Protein AF-A0A926BRF1-F1 (afdb_monomer_lite)

Secondary structure (DSSP, 8-state):
--------------PPPPPPPPPPPS-----TTGGGGGGGT-EEEE-SSSB---SEE--TTT---SSSSTT-SEE--GGGB-S-SSEEEEEEEEEPPPEEE-S-----------SS-SS--EEEEEEE-STT-----SSTT--TT--EEEEEES--------TTGGGS-------------------EEEEEEEEEEEEEE--------PPP--------

pLDDT: mean 73.54, std 24.94, range [27.59, 98.38]

Radius of gyration: 29.25 Å; chains: 1; bounding box: 106×60×106 Å

Foldseek 3Di:
DDDDDDDDDPDDPDDPPDDDDDDDDQDDAQQPDVVCVVVVAKDKDWLKAQAFDAWDWADLVQPAGPDDGRRRDTDDDPRRHVPPDQKMKTWIKIKHHWTKDFFDDDDDDDDDDGPPDPDQKKKWKFKALPASDPPCDNHSPGGGRRPGTDDIDRPDPPPPPPPPPPPDDPDDDDDDDDDDDGDGDGITGMMIMMIIIDIGGHPDPPPPPDDDDDDDDDDD

Sequence (220 aa):
MIRFLIPLLCAALLAPPSPVAAQTVLLSEDFDAVNTLTGQGWAFRNTSTEPGEFWGGGDEFIFPAQSGLPDSYAASGFDATAGNVPDEIISNWLLTPVLSFTNNVSVSFWTRTISPVFAPDRFELRLSTSGESTNVGDSPASTGDFGTLLLEVNAVRCRLPRRSDALRDSAGGGARDSDRAHWASPLRRERRVFRRERRFYRRGHSARTDPAPGHGPRSG

Structure (mmCIF, N/CA/C/O backbone):
data_AF-A0A926BRF1-F1
#
_entry.id   AF-A0A926BRF1-F1
#
loop_
_atom_site.group_PDB
_atom_site.id
_atom_site.type_symbol
_atom_site.label_atom_id
_atom_site.label_alt_id
_atom_site.label_comp_id
_atom_site.label_asym_id
_atom_site.label_entity_id
_atom_site.label_seq_id
_atom_site.pdbx_PDB_ins_code
_atom_site.Cartn_x
_atom_site.Cartn_y
_atom_site.Cartn_z
_atom_site.occupancy
_atom_site.B_iso_or_equiv
_atom_site.auth_seq_id
_atom_site.auth_comp_id
_atom_site.auth_asym_id
_atom_site.auth_atom_id
_atom_site.pdbx_PDB_model_num
ATOM 1 N N . MET A 1 1 ? -58.433 45.693 49.545 1.00 43.16 1 MET A N 1
ATOM 2 C CA . MET A 1 1 ? -58.349 44.471 48.714 1.00 43.16 1 MET A CA 1
ATOM 3 C C . MET A 1 1 ? -57.232 44.663 47.696 1.00 43.16 1 MET A C 1
ATOM 5 O O . MET A 1 1 ? -57.436 45.375 46.725 1.00 43.16 1 MET A O 1
ATOM 9 N N . ILE A 1 2 ? -56.038 44.123 47.953 1.00 39.34 2 ILE A N 1
ATOM 10 C CA . ILE A 1 2 ? -54.878 44.225 47.049 1.00 39.34 2 ILE A CA 1
ATOM 11 C C . ILE A 1 2 ? -54.789 42.905 46.276 1.00 39.34 2 ILE A C 1
ATOM 13 O O . ILE A 1 2 ? -54.631 41.847 46.880 1.00 39.34 2 ILE A O 1
ATOM 17 N N . ARG A 1 3 ? -54.969 42.964 44.952 1.00 47.31 3 ARG A N 1
ATOM 18 C CA . ARG A 1 3 ? -54.824 41.827 44.032 1.00 47.31 3 ARG A CA 1
ATOM 19 C C . ARG A 1 3 ? -53.367 41.753 43.571 1.00 47.31 3 ARG A C 1
ATOM 21 O O . ARG A 1 3 ? -52.906 42.663 42.891 1.00 47.31 3 ARG A O 1
ATOM 28 N N . PHE A 1 4 ? -52.668 40.675 43.918 1.00 44.59 4 PHE A N 1
ATOM 29 C CA . PHE A 1 4 ? -51.356 40.348 43.360 1.00 44.59 4 PHE A CA 1
ATOM 30 C C . PHE A 1 4 ? -51.536 39.555 42.057 1.00 44.59 4 PHE A C 1
ATOM 32 O O . PHE A 1 4 ? -52.136 38.482 42.056 1.00 44.59 4 PHE A O 1
ATOM 39 N N . LEU A 1 5 ? -51.033 40.102 40.950 1.00 49.41 5 LEU A N 1
ATOM 40 C CA . LEU A 1 5 ? -50.872 39.409 39.671 1.00 49.41 5 LEU A CA 1
ATOM 41 C C . LEU A 1 5 ? -49.528 38.669 39.696 1.00 49.41 5 LEU A C 1
ATOM 43 O O . LEU A 1 5 ? -48.478 39.303 39.765 1.00 49.41 5 LEU A O 1
ATOM 47 N N . ILE A 1 6 ? -49.567 37.337 39.656 1.00 52.38 6 ILE A N 1
ATOM 48 C CA . ILE A 1 6 ? -48.384 36.483 39.491 1.00 52.38 6 ILE A CA 1
ATOM 49 C C . ILE A 1 6 ? -48.096 36.399 37.984 1.00 52.38 6 ILE A C 1
ATOM 51 O O . ILE A 1 6 ? -48.964 35.926 37.247 1.00 52.38 6 ILE A O 1
ATOM 55 N N . PRO A 1 7 ? -46.927 36.844 37.489 1.00 53.59 7 PRO A N 1
ATOM 56 C CA . PRO A 1 7 ? -46.573 36.638 36.096 1.00 53.59 7 PRO A CA 1
ATOM 57 C C . PRO A 1 7 ? -46.218 35.162 35.894 1.00 53.59 7 PRO A C 1
ATOM 59 O O . PRO A 1 7 ? -45.376 34.599 36.595 1.00 53.59 7 PRO A O 1
ATOM 62 N N . LEU A 1 8 ? -46.896 34.529 34.939 1.00 58.69 8 LEU A N 1
ATOM 63 C CA . LEU A 1 8 ? -46.612 33.173 34.495 1.00 58.69 8 LEU A CA 1
ATOM 64 C C . LEU A 1 8 ? -45.226 33.169 33.828 1.00 58.69 8 LEU A C 1
ATOM 66 O O . LEU A 1 8 ? -45.053 33.685 32.725 1.00 58.69 8 LEU A O 1
ATOM 70 N N . LEU A 1 9 ? -44.228 32.627 34.521 1.00 55.47 9 LEU A N 1
ATOM 71 C CA . LEU A 1 9 ? -42.891 32.419 33.979 1.00 55.47 9 LEU A CA 1
ATOM 72 C C . LEU A 1 9 ? -42.952 31.226 33.012 1.00 55.47 9 LEU A C 1
ATOM 74 O O . LEU A 1 9 ? -43.067 30.079 33.439 1.00 55.47 9 LEU A O 1
ATOM 78 N N . CYS A 1 10 ? -42.902 31.490 31.705 1.00 49.47 10 CYS A N 1
ATOM 79 C CA . CYS A 1 10 ? -42.703 30.450 30.697 1.00 49.47 10 CYS A CA 1
ATOM 80 C C . CYS A 1 10 ? -41.318 29.818 30.892 1.00 49.47 10 CYS A C 1
ATOM 82 O O . CYS A 1 10 ? -40.304 30.392 30.498 1.00 49.47 10 CYS A O 1
ATOM 84 N N . ALA A 1 11 ? -41.270 28.633 31.497 1.00 59.59 11 ALA A N 1
ATOM 85 C CA . ALA A 1 11 ? -40.075 27.804 31.506 1.00 59.59 11 ALA A CA 1
ATOM 86 C C . ALA A 1 11 ? -39.840 27.268 30.084 1.00 59.59 11 ALA A C 1
ATOM 88 O O . ALA A 1 11 ? -40.521 26.346 29.635 1.00 59.59 11 ALA A O 1
ATOM 89 N N . ALA A 1 12 ? -38.900 27.870 29.354 1.00 62.31 12 ALA A N 1
ATOM 90 C CA . ALA A 1 12 ? -38.406 27.306 28.105 1.00 62.31 12 ALA A CA 1
ATOM 91 C C . ALA A 1 12 ? -37.691 25.984 28.423 1.00 62.31 12 ALA A C 1
ATOM 93 O O . ALA A 1 12 ? -36.686 25.967 29.136 1.00 62.31 12 ALA A O 1
ATOM 94 N N . LEU A 1 13 ? -38.239 24.872 27.932 1.00 61.00 13 LEU A N 1
ATOM 95 C CA . LEU A 1 13 ? -37.655 23.543 28.079 1.00 61.00 13 LEU A CA 1
ATOM 96 C C . LEU A 1 13 ? -36.345 23.501 27.269 1.00 61.00 13 LEU A C 1
ATOM 98 O O . LEU A 1 13 ? -36.370 23.378 26.045 1.00 61.00 13 LEU A O 1
ATOM 102 N N . LEU A 1 14 ? -35.196 23.660 27.932 1.00 69.62 14 LEU A N 1
ATOM 103 C CA . LEU A 1 14 ? -33.890 23.490 27.299 1.00 69.62 14 LEU A CA 1
ATOM 104 C C . LEU A 1 14 ? -33.708 21.996 26.999 1.00 69.62 14 LEU A C 1
ATOM 106 O O . LEU A 1 14 ? -33.489 21.200 27.912 1.00 69.62 14 LEU A O 1
ATOM 110 N N . ALA A 1 15 ? -33.846 21.599 25.732 1.00 72.25 15 ALA A N 1
ATOM 111 C CA . ALA A 1 15 ? -33.514 20.242 25.319 1.00 72.25 15 ALA A CA 1
ATOM 112 C C . ALA A 1 15 ? -32.020 19.994 25.610 1.00 72.25 15 ALA A C 1
ATOM 114 O O . ALA A 1 15 ? -31.193 20.829 25.227 1.00 72.25 15 ALA A O 1
ATOM 115 N N . PRO A 1 16 ? -31.649 18.896 26.295 1.00 73.50 16 PRO A N 1
ATOM 116 C CA . PRO A 1 16 ? -30.245 18.597 26.534 1.00 73.50 16 PRO A CA 1
ATOM 117 C C . PRO A 1 16 ? -29.529 18.436 25.184 1.00 73.50 16 PRO A C 1
ATOM 119 O O . PRO A 1 16 ? -30.112 17.859 24.257 1.00 73.50 16 PRO A O 1
ATOM 122 N N . PRO A 1 17 ? -28.285 18.933 25.039 1.00 72.62 17 PRO A N 1
ATOM 123 C CA . PRO A 1 17 ? -27.510 18.687 23.833 1.00 72.62 17 PRO A CA 1
ATOM 124 C C . PRO A 1 17 ? -27.434 17.175 23.613 1.00 72.62 17 PRO A C 1
ATOM 126 O O . PRO A 1 17 ? -27.097 16.418 24.525 1.00 72.62 17 PRO A O 1
ATOM 129 N N . SER A 1 18 ? -27.802 16.727 22.413 1.00 74.81 18 SER A N 1
ATOM 130 C CA . SER A 1 18 ? -27.674 15.315 22.059 1.00 74.81 18 SER A CA 1
ATOM 131 C C . SER A 1 18 ? -26.197 14.921 22.159 1.00 74.81 18 SER A C 1
ATOM 133 O O . SER A 1 18 ? -25.350 15.681 21.680 1.00 74.81 18 SER A O 1
ATOM 135 N N . PRO A 1 19 ? -25.856 13.777 22.778 1.00 68.69 19 PRO A N 1
ATOM 136 C CA . PRO A 1 19 ? -24.470 13.346 22.860 1.00 68.69 19 PRO A CA 1
ATOM 137 C C . PRO A 1 19 ? -23.925 13.156 21.442 1.00 68.69 19 PRO A C 1
ATOM 139 O O . PRO A 1 19 ? -24.436 12.348 20.666 1.00 68.69 19 PRO A O 1
ATOM 142 N N . VAL A 1 20 ? -22.894 13.924 21.095 1.00 66.44 20 VAL A N 1
ATOM 143 C CA . VAL A 1 20 ? -22.114 13.693 19.879 1.00 66.44 20 VAL A CA 1
ATOM 144 C C . VAL A 1 20 ? -21.378 12.372 20.085 1.00 66.44 20 VAL A C 1
ATOM 146 O O . VAL A 1 20 ? -20.630 12.226 21.051 1.00 66.44 20 VAL A O 1
ATOM 149 N N . ALA A 1 21 ? -21.614 11.391 19.216 1.00 65.69 21 ALA A N 1
ATOM 150 C CA . ALA A 1 21 ? -20.881 10.133 19.268 1.00 65.69 21 ALA A CA 1
ATOM 151 C C . ALA A 1 21 ? -19.383 10.412 19.057 1.00 65.69 21 ALA A C 1
ATOM 153 O O . ALA A 1 21 ? -18.990 10.977 18.034 1.00 65.69 21 ALA A O 1
ATOM 154 N N . ALA A 1 22 ? -18.552 10.036 20.030 1.00 66.06 22 ALA A N 1
ATOM 155 C CA . ALA A 1 22 ? -17.105 10.136 19.908 1.00 66.06 22 ALA A CA 1
ATOM 156 C C . ALA A 1 22 ? -16.613 9.145 18.842 1.00 66.06 22 ALA A C 1
ATOM 158 O O . ALA A 1 22 ? -16.933 7.957 18.898 1.00 66.06 22 ALA A O 1
ATOM 159 N N . GLN A 1 23 ? -15.844 9.631 17.868 1.00 71.12 23 GLN A N 1
ATOM 160 C CA . GLN A 1 23 ? -15.174 8.778 16.887 1.00 71.12 23 GLN A CA 1
ATOM 161 C C . GLN A 1 23 ? -13.840 8.318 17.478 1.00 71.12 23 GLN A C 1
ATOM 163 O O . GLN A 1 23 ? -13.022 9.142 17.884 1.00 71.12 23 GLN A O 1
ATOM 168 N N . THR A 1 24 ? -13.619 7.008 17.553 1.00 85.81 24 THR A N 1
ATOM 169 C CA . THR A 1 24 ? -12.340 6.441 17.999 1.00 85.81 24 THR A CA 1
ATOM 170 C C . THR A 1 24 ? -11.398 6.301 16.808 1.00 85.81 24 THR A C 1
ATOM 172 O O . THR A 1 24 ? -11.750 5.673 15.810 1.00 85.81 24 THR A O 1
ATOM 175 N N . VAL A 1 25 ? -10.186 6.847 16.923 1.00 90.88 25 VAL A N 1
ATOM 176 C CA . VAL A 1 25 ? -9.111 6.618 15.948 1.00 90.88 25 VAL A CA 1
ATOM 177 C C . VAL A 1 25 ? -8.531 5.227 16.185 1.00 90.88 25 VAL A C 1
ATOM 179 O O . VAL A 1 25 ? -8.016 4.942 17.262 1.00 90.88 25 VAL A O 1
ATOM 182 N N . LEU A 1 26 ? -8.647 4.350 15.188 1.00 91.56 26 LEU A N 1
ATOM 183 C CA . LEU A 1 26 ? -8.137 2.974 15.262 1.00 91.56 26 LEU A CA 1
ATOM 184 C C . LEU A 1 26 ? -6.671 2.869 14.842 1.00 91.56 26 LEU A C 1
ATOM 186 O O . LEU A 1 26 ? -5.950 2.004 15.327 1.00 91.56 26 LEU A O 1
ATOM 190 N N . LEU A 1 27 ? -6.264 3.724 13.908 1.00 94.69 27 LEU A N 1
ATOM 191 C CA . LEU A 1 27 ? -4.917 3.812 13.372 1.00 94.69 27 LEU A CA 1
ATOM 192 C C . LEU A 1 27 ? -4.718 5.227 12.832 1.00 94.69 27 LEU A C 1
ATOM 194 O O . LEU A 1 27 ?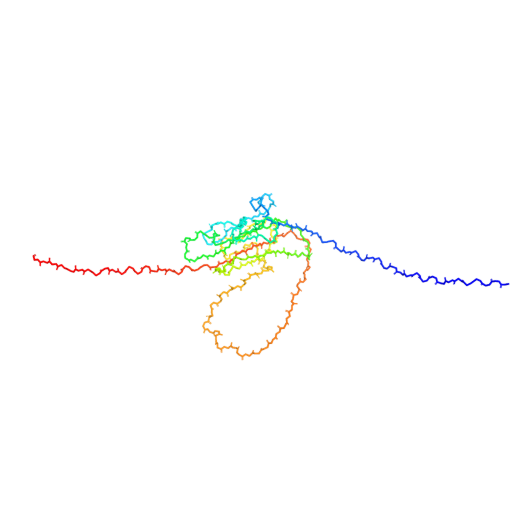 -5.564 5.722 12.086 1.00 94.69 27 LEU A O 1
ATOM 198 N N . SER A 1 28 ? -3.606 5.844 13.208 1.00 96.00 28 SER A N 1
ATOM 199 C CA . SER A 1 28 ? -3.082 7.067 12.605 1.00 96.00 28 SER A CA 1
ATOM 200 C C . SER A 1 28 ? -1.615 6.807 12.326 1.00 96.00 28 SER A C 1
ATOM 202 O O . SER A 1 28 ? -0.916 6.333 13.217 1.00 96.00 28 SER A O 1
ATOM 204 N N . GLU A 1 29 ? -1.182 7.057 11.099 1.00 97.00 29 GLU A N 1
ATOM 205 C CA . GLU A 1 29 ? 0.189 6.818 10.667 1.00 97.00 29 GLU A CA 1
ATOM 206 C C . GLU A 1 29 ? 0.617 7.962 9.753 1.00 97.00 29 GLU A C 1
ATOM 208 O O . GLU A 1 29 ? 0.042 8.137 8.676 1.00 97.00 29 GLU A O 1
ATOM 213 N N . ASP A 1 30 ? 1.606 8.724 10.213 1.00 96.31 30 ASP A N 1
ATOM 214 C CA . ASP A 1 30 ? 2.183 9.865 9.498 1.00 96.31 30 ASP A CA 1
ATOM 215 C C . ASP A 1 30 ? 3.441 9.461 8.709 1.00 96.31 30 ASP A C 1
ATOM 217 O O . ASP A 1 30 ? 3.939 10.233 7.899 1.00 96.31 30 ASP A O 1
ATOM 221 N N . PHE A 1 31 ? 3.919 8.222 8.889 1.00 97.81 31 PHE A N 1
ATOM 222 C CA . PHE A 1 31 ? 5.054 7.621 8.191 1.00 97.81 31 PHE A CA 1
ATOM 223 C C . PHE A 1 31 ? 6.406 8.308 8.436 1.00 97.81 31 PHE A C 1
ATOM 225 O O . PHE A 1 31 ? 7.306 8.188 7.609 1.00 97.81 31 PHE A O 1
ATOM 232 N N . ASP A 1 32 ? 6.595 8.932 9.603 1.00 96.31 32 ASP A N 1
ATOM 233 C CA . ASP A 1 32 ? 7.869 9.554 10.009 1.00 96.31 32 ASP A CA 1
ATOM 234 C C . ASP A 1 32 ? 9.055 8.569 10.025 1.00 96.31 32 ASP A C 1
ATOM 236 O O . ASP A 1 32 ? 10.210 8.969 9.907 1.00 96.31 32 ASP A O 1
ATOM 240 N N . ALA A 1 33 ? 8.792 7.268 10.204 1.00 95.44 33 ALA A N 1
ATOM 241 C CA . ALA A 1 33 ? 9.828 6.236 10.251 1.00 95.44 33 ALA A CA 1
ATOM 242 C C . ALA A 1 33 ? 9.324 4.879 9.725 1.00 95.44 33 ALA A C 1
ATOM 244 O O . ALA A 1 33 ? 9.108 3.930 10.489 1.00 95.44 33 ALA A O 1
ATOM 245 N N . VAL A 1 34 ? 9.161 4.765 8.400 1.00 96.31 34 VAL A N 1
ATOM 246 C CA . VAL A 1 34 ? 8.630 3.559 7.723 1.00 96.31 34 VAL A CA 1
ATOM 247 C C . VAL A 1 34 ? 9.407 2.278 8.072 1.00 96.31 34 VAL A C 1
ATOM 249 O O . VAL A 1 34 ? 8.824 1.203 8.217 1.00 96.31 34 VAL A O 1
ATOM 252 N N . ASN A 1 35 ? 10.719 2.382 8.286 1.00 94.75 35 ASN A N 1
ATOM 253 C CA . ASN A 1 35 ? 11.581 1.256 8.663 1.00 94.75 35 ASN A CA 1
ATOM 254 C C . ASN A 1 35 ? 11.260 0.656 10.048 1.00 94.75 35 ASN A C 1
ATOM 256 O O . ASN A 1 35 ? 11.678 -0.465 10.338 1.00 94.75 35 ASN A O 1
ATOM 260 N N . THR A 1 36 ? 10.511 1.361 10.899 1.00 96.56 36 THR A N 1
ATOM 261 C CA . THR A 1 36 ? 10.118 0.873 12.232 1.00 96.56 36 THR A CA 1
ATOM 262 C C . THR A 1 36 ? 8.772 0.146 12.243 1.00 96.56 36 THR A C 1
ATOM 264 O O . THR A 1 36 ? 8.455 -0.541 13.216 1.00 96.56 36 THR A O 1
ATOM 267 N N . LEU A 1 37 ? 7.989 0.237 11.162 1.00 97.38 37 LEU A N 1
ATOM 268 C CA . LEU A 1 37 ? 6.591 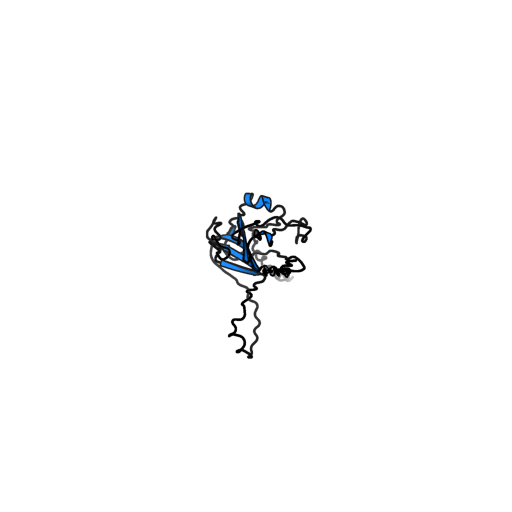-0.206 11.131 1.00 97.38 37 LEU A CA 1
ATOM 269 C C . LEU A 1 37 ? 6.405 -1.707 11.359 1.00 97.38 37 LEU A C 1
ATOM 271 O O . LEU A 1 37 ? 5.408 -2.121 11.953 1.00 97.38 37 LEU A O 1
ATOM 275 N N . THR A 1 38 ? 7.372 -2.536 10.962 1.00 97.12 38 THR A N 1
ATOM 276 C CA . THR A 1 38 ? 7.337 -3.978 11.251 1.00 97.12 38 THR A CA 1
ATOM 277 C C . THR A 1 38 ? 7.273 -4.243 12.759 1.00 97.12 38 THR A C 1
ATOM 279 O O . THR A 1 38 ? 6.521 -5.108 13.204 1.00 97.12 38 THR A O 1
ATOM 282 N N . GLY A 1 39 ? 7.992 -3.451 13.567 1.00 96.62 39 GLY A N 1
ATOM 283 C CA . GLY A 1 39 ? 7.931 -3.517 15.032 1.00 96.62 39 GLY A CA 1
ATOM 284 C C . GLY A 1 39 ? 6.592 -3.052 15.614 1.00 96.62 39 GLY A C 1
ATOM 285 O O . GLY A 1 39 ? 6.273 -3.371 16.755 1.00 96.62 39 GLY A O 1
ATOM 286 N N . GLN A 1 40 ? 5.790 -2.347 14.815 1.00 96.38 40 GLN A N 1
ATOM 287 C CA . GLN A 1 40 ? 4.456 -1.859 15.163 1.00 96.38 40 GLN A CA 1
ATOM 288 C C . GLN A 1 40 ? 3.334 -2.760 14.610 1.00 96.38 40 GLN A C 1
ATOM 290 O O . GLN A 1 40 ? 2.156 -2.437 14.738 1.00 96.38 40 GLN A O 1
ATOM 295 N N . GLY A 1 41 ? 3.675 -3.906 14.006 1.00 95.62 41 GLY A N 1
ATOM 296 C CA . GLY A 1 41 ? 2.714 -4.901 13.516 1.00 95.62 41 GLY A CA 1
ATOM 297 C C . GLY A 1 41 ? 2.304 -4.749 12.048 1.00 95.62 41 GLY A C 1
ATOM 298 O O . GLY A 1 41 ? 1.452 -5.514 11.573 1.00 95.62 41 GLY A O 1
ATOM 299 N N . TRP A 1 42 ? 2.901 -3.803 11.319 1.00 98.00 42 TRP A N 1
ATOM 300 C CA . TRP A 1 42 ? 2.761 -3.734 9.867 1.00 98.00 42 TRP A CA 1
ATOM 301 C C . TRP A 1 42 ? 3.507 -4.885 9.192 1.00 98.00 42 TRP A C 1
ATOM 303 O O . TRP A 1 42 ? 4.450 -5.454 9.743 1.00 98.00 42 TRP A O 1
ATOM 313 N N . ALA A 1 43 ? 3.100 -5.217 7.971 1.00 97.81 43 ALA A N 1
ATOM 314 C CA . ALA A 1 43 ? 3.819 -6.169 7.138 1.00 97.81 43 ALA A CA 1
ATOM 315 C C . ALA A 1 43 ? 4.029 -5.623 5.727 1.00 97.81 43 ALA A C 1
ATOM 317 O O . ALA A 1 43 ? 3.183 -4.917 5.180 1.00 97.81 43 ALA A O 1
ATOM 318 N N . PHE A 1 44 ? 5.151 -6.012 5.132 1.00 97.75 44 PHE A N 1
ATOM 319 C CA . PHE A 1 44 ? 5.548 -5.652 3.779 1.00 97.75 44 PHE A CA 1
ATOM 320 C C . PHE A 1 44 ? 5.585 -6.924 2.934 1.00 97.75 44 PHE A C 1
ATOM 322 O O . PHE A 1 44 ? 6.178 -7.928 3.343 1.00 97.75 44 PHE A O 1
ATOM 329 N N . ARG A 1 45 ? 4.932 -6.915 1.769 1.00 98.00 45 ARG A N 1
ATOM 330 C CA . ARG A 1 45 ? 4.962 -8.040 0.822 1.00 98.00 45 ARG A CA 1
ATOM 331 C C . ARG A 1 45 ? 5.186 -7.532 -0.588 1.00 98.00 45 ARG A C 1
ATOM 333 O O . ARG A 1 45 ? 4.511 -6.609 -1.025 1.00 98.00 45 ARG A O 1
ATOM 340 N N . ASN A 1 46 ? 6.080 -8.191 -1.311 1.00 97.69 46 ASN A N 1
ATOM 341 C CA . ASN A 1 46 ? 6.333 -7.900 -2.709 1.00 97.69 46 ASN A CA 1
ATOM 342 C C . ASN A 1 46 ? 6.119 -9.176 -3.528 1.00 97.69 46 ASN A C 1
ATOM 344 O O . ASN A 1 46 ? 6.902 -10.117 -3.436 1.00 97.69 46 ASN A O 1
ATOM 348 N N . THR A 1 47 ? 5.029 -9.210 -4.293 1.00 97.19 47 THR A N 1
ATOM 349 C CA . THR A 1 47 ? 4.704 -10.292 -5.235 1.00 97.19 47 THR A CA 1
ATOM 350 C C . THR A 1 47 ? 4.799 -9.813 -6.675 1.00 97.19 47 THR A C 1
ATOM 352 O O . THR A 1 47 ? 4.140 -10.357 -7.559 1.00 97.19 47 THR A O 1
ATOM 355 N N . SER A 1 48 ? 5.589 -8.762 -6.913 1.00 96.25 48 SER A N 1
ATOM 356 C CA . SER A 1 48 ? 5.853 -8.232 -8.247 1.00 96.25 48 SER A CA 1
ATOM 357 C C . SER A 1 48 ? 6.542 -9.264 -9.143 1.00 96.25 48 SER A C 1
ATOM 359 O O . SER A 1 48 ? 7.025 -10.304 -8.698 1.00 96.25 48 SER A O 1
ATOM 361 N N . THR A 1 49 ? 6.583 -8.980 -10.441 1.00 94.69 49 THR A N 1
ATOM 362 C CA . THR A 1 49 ? 7.454 -9.719 -11.362 1.00 94.69 49 THR A CA 1
ATOM 363 C C . THR A 1 49 ? 8.898 -9.432 -10.982 1.00 94.69 49 THR A C 1
ATOM 365 O O . THR A 1 49 ? 9.246 -8.263 -10.884 1.00 94.69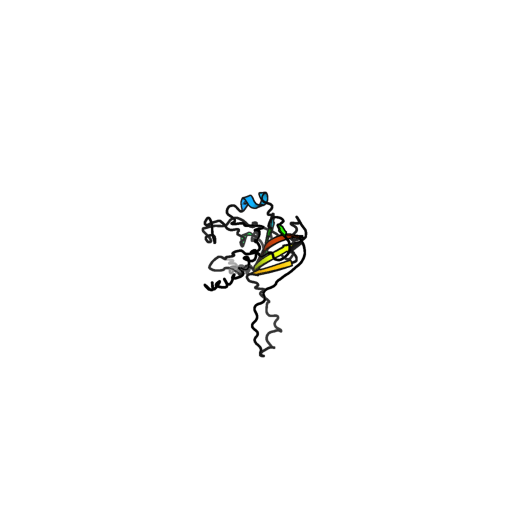 49 THR A O 1
ATOM 368 N N . GLU A 1 50 ? 9.698 -10.473 -10.741 1.00 94.56 50 GLU A N 1
ATOM 369 C CA . GLU A 1 50 ? 11.060 -10.342 -10.198 1.00 94.56 50 GLU A CA 1
ATOM 370 C C . GLU A 1 50 ? 11.127 -9.342 -9.026 1.00 94.56 50 GLU A C 1
ATOM 372 O O . GLU A 1 50 ? 11.596 -8.218 -9.209 1.00 94.56 50 GLU A O 1
ATOM 377 N N . PRO A 1 51 ? 10.609 -9.707 -7.834 1.00 96.06 51 PRO A N 1
ATOM 378 C CA . PRO A 1 51 ? 10.490 -8.788 -6.705 1.00 96.06 51 PRO A CA 1
ATOM 379 C C . PRO A 1 51 ? 11.796 -8.044 -6.393 1.00 96.06 51 PRO A C 1
ATOM 381 O O . PRO A 1 51 ? 12.820 -8.670 -6.120 1.00 96.06 51 PRO A O 1
ATOM 384 N N . GLY A 1 52 ? 11.730 -6.713 -6.434 1.00 96.31 52 GLY A N 1
ATOM 385 C CA . GLY A 1 52 ? 12.764 -5.796 -5.960 1.00 96.31 52 GLY A CA 1
ATOM 386 C C . GLY A 1 52 ? 12.401 -5.217 -4.591 1.00 96.31 52 GLY A C 1
ATOM 387 O O . GLY A 1 52 ? 12.039 -5.949 -3.666 1.00 96.31 52 GLY A O 1
ATOM 388 N N . GLU A 1 53 ? 12.444 -3.894 -4.480 1.00 96.19 53 GLU A N 1
ATOM 389 C CA . GLU A 1 53 ? 12.226 -3.159 -3.235 1.00 96.19 53 GLU A CA 1
ATOM 390 C C . GLU A 1 53 ? 10.800 -3.306 -2.682 1.00 96.19 53 GLU A C 1
ATOM 392 O O . GLU A 1 53 ? 9.803 -3.434 -3.402 1.00 96.19 53 GLU A O 1
ATOM 397 N N . PHE A 1 54 ? 10.681 -3.275 -1.357 1.00 97.12 54 PHE A N 1
ATOM 398 C CA . PHE A 1 54 ? 9.390 -3.210 -0.671 1.00 97.12 54 PHE A CA 1
ATOM 399 C C . PHE A 1 54 ? 8.877 -1.764 -0.630 1.00 97.12 54 PHE A C 1
ATOM 401 O O . PHE A 1 54 ? 9.541 -0.840 -1.091 1.00 97.12 54 PHE A O 1
ATOM 408 N N . TRP A 1 55 ? 7.681 -1.548 -0.076 1.00 97.12 55 TRP A N 1
ATOM 409 C CA . TRP A 1 55 ? 7.328 -0.201 0.375 1.00 97.12 55 TRP A CA 1
ATOM 410 C C . TRP A 1 55 ? 8.405 0.323 1.337 1.00 97.12 55 TRP A C 1
ATOM 412 O O . TRP A 1 55 ? 8.855 -0.412 2.216 1.00 97.12 55 TRP A O 1
ATOM 422 N N . GLY A 1 56 ? 8.806 1.578 1.166 1.00 97.00 56 GLY A N 1
ATOM 423 C CA . GLY A 1 56 ? 9.890 2.212 1.915 1.00 97.00 56 GLY A CA 1
ATOM 424 C C . GLY A 1 56 ? 9.540 3.627 2.367 1.00 97.00 56 GLY A C 1
ATOM 425 O O . GLY A 1 56 ? 8.417 4.089 2.161 1.00 97.00 56 GLY A O 1
ATOM 426 N N . GLY A 1 57 ? 10.498 4.290 3.016 1.00 96.19 57 GLY A N 1
ATOM 427 C CA . GLY A 1 57 ? 10.389 5.705 3.380 1.00 96.19 57 GLY A CA 1
ATOM 428 C C . GLY A 1 57 ? 10.359 6.617 2.155 1.00 96.19 57 GLY A C 1
ATOM 429 O O . GLY A 1 57 ? 10.773 6.221 1.064 1.00 96.19 57 GLY A O 1
ATO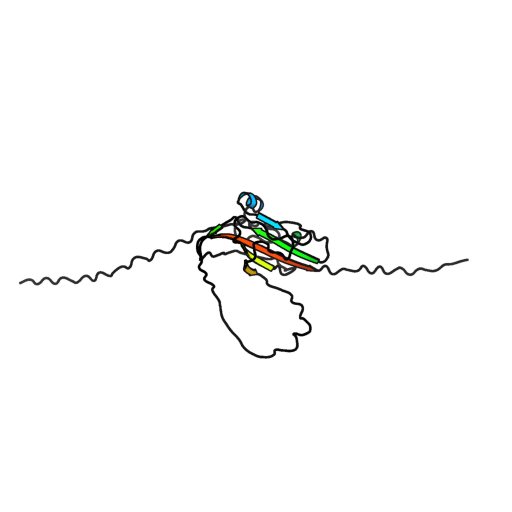M 430 N N . GLY A 1 58 ? 9.841 7.825 2.346 1.00 95.25 58 GLY A N 1
ATOM 431 C CA . GLY A 1 58 ? 9.795 8.849 1.320 1.00 95.25 58 GLY A CA 1
ATOM 432 C C . GLY A 1 58 ? 11.174 9.409 0.986 1.00 95.25 58 GLY A C 1
ATOM 433 O O . GLY A 1 58 ? 12.140 9.231 1.721 1.00 95.25 58 GLY A O 1
ATOM 434 N N . ASP A 1 59 ? 11.246 10.110 -0.140 1.00 94.62 59 ASP A N 1
ATOM 435 C CA . ASP A 1 59 ? 12.416 10.873 -0.567 1.00 94.62 59 ASP A CA 1
ATOM 436 C C . ASP A 1 59 ? 11.999 12.326 -0.843 1.00 94.62 59 ASP A C 1
ATOM 438 O O . ASP A 1 59 ? 11.202 12.612 -1.747 1.00 94.62 59 ASP A O 1
ATOM 442 N N . GLU A 1 60 ? 12.535 13.257 -0.055 1.00 94.19 60 GLU A N 1
ATOM 443 C CA . GLU A 1 60 ? 12.241 14.685 -0.175 1.00 94.19 60 GLU A CA 1
ATOM 444 C C . GLU A 1 60 ? 12.671 15.283 -1.525 1.00 94.19 60 GLU A C 1
ATOM 446 O O . GLU A 1 60 ? 12.066 16.252 -1.994 1.00 94.19 60 GLU A O 1
ATOM 451 N N . PHE A 1 61 ? 13.667 14.684 -2.189 1.00 94.06 61 PHE A N 1
ATOM 452 C CA . PHE A 1 61 ? 14.154 15.117 -3.498 1.00 94.06 61 PHE A CA 1
ATOM 453 C C . PHE A 1 61 ? 13.224 14.698 -4.643 1.00 94.06 61 PHE A C 1
ATOM 455 O O . PHE A 1 61 ? 13.317 15.249 -5.743 1.00 94.06 61 PHE A O 1
ATOM 462 N N . ILE A 1 62 ? 12.302 13.762 -4.396 1.00 91.31 62 ILE A N 1
ATOM 463 C CA . ILE A 1 62 ? 11.266 13.356 -5.350 1.00 91.31 62 ILE A CA 1
ATOM 464 C C . ILE A 1 62 ? 10.019 14.234 -5.185 1.00 91.31 62 ILE A C 1
ATOM 466 O O . ILE A 1 62 ? 9.536 14.827 -6.156 1.00 91.31 62 ILE A O 1
ATOM 470 N N . PHE A 1 63 ? 9.496 14.334 -3.961 1.00 92.88 63 PHE A N 1
ATOM 471 C CA . PHE A 1 63 ? 8.520 15.344 -3.547 1.00 92.88 63 PHE A CA 1
ATOM 472 C C . PHE A 1 63 ? 8.400 15.396 -2.016 1.00 92.88 63 PHE A C 1
ATOM 474 O O . PHE A 1 63 ? 8.577 14.369 -1.365 1.00 92.88 63 PHE A O 1
ATOM 481 N N . PRO A 1 64 ? 8.017 16.553 -1.439 1.00 94.69 64 PRO A N 1
ATOM 482 C CA . PRO A 1 64 ? 7.763 16.645 -0.008 1.00 94.69 64 PRO A CA 1
ATOM 483 C C . PRO A 1 64 ? 6.458 15.937 0.386 1.00 94.69 64 PRO A C 1
ATOM 485 O O . PRO A 1 64 ? 5.489 15.915 -0.391 1.00 94.69 64 PRO A O 1
ATOM 488 N N . ALA A 1 65 ? 6.436 15.423 1.616 1.00 96.56 65 ALA A N 1
ATOM 489 C CA . ALA A 1 65 ? 5.272 14.854 2.285 1.00 96.56 65 ALA A CA 1
ATOM 490 C C . ALA A 1 65 ? 4.078 15.823 2.346 1.00 96.56 65 ALA A C 1
ATOM 492 O O . ALA A 1 65 ? 4.212 17.045 2.236 1.00 96.56 65 ALA A O 1
ATOM 493 N N . GLN A 1 66 ? 2.879 15.270 2.542 1.00 96.12 66 GLN A N 1
ATOM 494 C CA . GLN A 1 66 ? 1.661 16.071 2.706 1.00 96.12 66 GLN A CA 1
ATOM 495 C C . GLN A 1 66 ? 1.616 16.799 4.064 1.00 96.12 66 GLN A C 1
ATOM 497 O O . GLN A 1 66 ? 1.016 17.872 4.160 1.00 96.12 66 GLN A O 1
ATOM 502 N N . SER A 1 67 ? 2.263 16.236 5.082 1.00 95.38 67 SER A N 1
ATOM 503 C CA . SER A 1 67 ? 2.441 16.785 6.427 1.00 95.38 67 SER A CA 1
ATOM 504 C C . SER A 1 67 ? 3.670 16.147 7.083 1.00 95.38 67 SER A C 1
ATOM 506 O O . SER A 1 67 ? 4.110 15.098 6.628 1.00 95.38 67 SER A O 1
ATOM 508 N N . GLY A 1 68 ? 4.191 16.742 8.161 1.00 94.94 68 GLY A N 1
ATOM 509 C CA . GLY A 1 68 ? 5.355 16.204 8.877 1.00 94.94 68 GLY A CA 1
ATOM 510 C C . GLY A 1 68 ? 6.692 16.658 8.285 1.00 94.94 68 GLY A C 1
ATOM 511 O O . GLY A 1 68 ? 6.788 17.764 7.741 1.00 94.94 68 GLY A O 1
ATOM 512 N N . LEU A 1 69 ? 7.727 15.827 8.439 1.00 96.94 69 LEU A N 1
ATOM 513 C CA . LEU A 1 69 ? 9.023 16.040 7.794 1.00 96.94 69 LEU A CA 1
ATOM 514 C C . LEU A 1 69 ? 8.896 15.835 6.273 1.00 96.94 69 LEU A C 1
ATOM 516 O O . LEU A 1 69 ? 7.963 15.175 5.815 1.00 96.94 69 LEU A O 1
ATOM 520 N N . PRO A 1 70 ? 9.804 16.400 5.456 1.00 97.31 70 PRO A N 1
ATOM 521 C CA . PRO A 1 70 ? 9.717 16.286 3.999 1.00 97.31 70 PRO A CA 1
ATOM 522 C C . PRO A 1 70 ? 9.660 14.846 3.457 1.00 97.31 70 PRO A C 1
ATOM 524 O O . PRO A 1 70 ? 9.088 14.635 2.388 1.00 97.31 70 PRO A O 1
ATOM 527 N N . ASP A 1 71 ? 10.190 13.868 4.190 1.00 96.38 71 ASP A N 1
ATOM 528 C CA . ASP A 1 71 ? 10.226 12.437 3.873 1.00 96.38 71 ASP A CA 1
ATOM 529 C C . ASP A 1 71 ? 9.178 11.586 4.628 1.00 96.38 71 ASP A C 1
ATOM 531 O O . ASP A 1 71 ? 9.137 10.369 4.431 1.00 96.38 71 ASP A O 1
ATOM 535 N N . SER A 1 72 ? 8.283 12.204 5.418 1.00 97.56 72 SER A N 1
ATOM 536 C CA . SER A 1 72 ? 7.190 11.551 6.172 1.00 97.56 72 SER A CA 1
ATOM 537 C C . SER A 1 72 ? 6.066 11.028 5.260 1.00 97.56 72 SER A C 1
ATOM 539 O O . SER A 1 72 ? 4.941 11.529 5.237 1.00 97.56 72 SER A O 1
ATOM 541 N N . TYR A 1 73 ? 6.372 10.040 4.423 1.00 97.75 73 TYR A N 1
ATOM 542 C CA . TYR A 1 73 ? 5.402 9.292 3.628 1.00 97.75 73 TYR A CA 1
ATOM 543 C C . TYR A 1 73 ? 5.941 7.900 3.284 1.00 97.75 73 TYR A C 1
ATOM 545 O O . TYR A 1 73 ? 7.143 7.698 3.160 1.00 97.75 73 TYR A O 1
ATOM 553 N N . ALA A 1 74 ? 5.054 6.922 3.084 1.00 97.50 74 ALA A N 1
ATOM 554 C CA . ALA A 1 74 ? 5.446 5.631 2.525 1.00 97.50 74 ALA A CA 1
ATOM 555 C C . ALA A 1 74 ? 5.452 5.684 0.991 1.00 97.50 74 ALA A C 1
ATOM 557 O O . ALA A 1 74 ? 4.502 6.168 0.368 1.00 97.50 74 ALA A O 1
ATOM 558 N N . ALA A 1 75 ? 6.503 5.149 0.379 1.00 95.62 75 ALA A N 1
ATOM 559 C CA . ALA A 1 75 ? 6.713 5.155 -1.059 1.00 95.62 75 ALA A CA 1
ATOM 560 C C . ALA A 1 75 ? 6.811 3.735 -1.624 1.00 95.62 75 ALA A C 1
ATOM 562 O O . ALA A 1 75 ? 7.304 2.807 -0.987 1.00 95.62 75 ALA A O 1
ATOM 563 N N . SER A 1 76 ? 6.350 3.575 -2.860 1.00 94.38 76 SER A N 1
ATOM 564 C CA . SER A 1 76 ? 6.609 2.401 -3.686 1.00 94.38 76 SER A CA 1
ATOM 565 C C . SER A 1 76 ? 6.727 2.875 -5.128 1.00 94.38 76 SER A C 1
ATOM 567 O O . SER A 1 76 ? 5.900 3.674 -5.579 1.00 94.38 76 SER A O 1
ATOM 569 N N . GLY A 1 77 ? 7.754 2.413 -5.842 1.00 90.12 77 GLY A N 1
ATOM 570 C CA . GLY A 1 77 ? 8.151 2.922 -7.151 1.00 90.12 77 GLY A CA 1
ATOM 571 C C . GLY A 1 77 ? 8.286 1.830 -8.209 1.00 90.12 77 GLY A C 1
ATOM 572 O O . GLY A 1 77 ? 7.663 0.774 -8.112 1.00 90.12 77 GLY A O 1
ATOM 573 N N . PHE A 1 78 ? 9.002 2.139 -9.291 1.00 88.25 78 PHE A N 1
ATOM 574 C CA . PHE A 1 78 ? 9.316 1.172 -10.352 1.00 88.25 78 PHE A CA 1
ATOM 575 C C . PHE A 1 78 ? 10.282 0.077 -9.870 1.00 88.25 78 PHE A C 1
ATOM 577 O O . PHE A 1 78 ? 10.243 -1.033 -10.370 1.00 88.25 78 PHE A O 1
ATOM 584 N N . ASP A 1 79 ? 11.088 0.405 -8.869 1.00 92.50 79 ASP A N 1
ATOM 585 C CA . ASP A 1 79 ? 12.040 -0.424 -8.132 1.00 92.50 79 ASP A CA 1
ATOM 586 C C . ASP A 1 79 ? 11.406 -1.576 -7.340 1.00 92.50 79 ASP A C 1
ATOM 588 O O . ASP A 1 79 ? 12.111 -2.469 -6.877 1.00 92.50 79 ASP A O 1
ATOM 592 N N . ALA A 1 80 ? 10.074 -1.620 -7.232 1.00 95.06 80 ALA A N 1
ATOM 593 C CA . ALA A 1 80 ? 9.362 -2.793 -6.731 1.00 95.06 80 ALA A CA 1
ATOM 594 C C . ALA A 1 80 ? 9.592 -4.050 -7.597 1.00 95.06 80 ALA A C 1
ATOM 596 O O . ALA A 1 80 ? 9.354 -5.169 -7.135 1.00 95.06 80 ALA A O 1
ATOM 597 N N . THR A 1 81 ? 10.048 -3.876 -8.837 1.00 95.12 81 THR A N 1
ATOM 598 C CA . THR A 1 81 ? 10.553 -4.933 -9.718 1.00 95.12 81 THR A CA 1
ATOM 599 C C . THR A 1 81 ? 12.059 -4.737 -9.909 1.00 95.12 81 THR A C 1
ATOM 601 O O . THR A 1 81 ? 12.564 -3.616 -9.869 1.00 95.12 81 THR A O 1
ATOM 604 N N . ALA A 1 82 ? 12.799 -5.825 -10.115 1.00 93.38 82 ALA A N 1
ATOM 605 C CA . ALA A 1 82 ? 14.247 -5.767 -10.310 1.00 93.38 82 ALA A CA 1
ATOM 606 C C . ALA A 1 82 ? 14.659 -5.178 -11.676 1.00 93.38 82 ALA A C 1
ATOM 608 O O . ALA A 1 82 ? 15.822 -4.820 -11.860 1.00 93.38 82 ALA A O 1
ATOM 609 N N . GLY A 1 83 ? 13.736 -5.066 -12.637 1.00 87.38 83 GLY A N 1
ATOM 610 C CA . GLY A 1 83 ? 13.982 -4.440 -13.936 1.00 87.38 83 GLY A CA 1
ATOM 611 C C . GLY A 1 83 ? 14.687 -5.338 -14.955 1.00 87.38 83 GLY A C 1
ATOM 612 O O . GLY A 1 83 ? 15.154 -4.826 -15.979 1.00 87.38 83 GLY A O 1
ATOM 613 N N . ASN A 1 84 ? 14.824 -6.647 -14.700 1.00 88.44 84 ASN A N 1
ATOM 614 C CA . ASN A 1 84 ? 15.650 -7.535 -15.530 1.00 88.44 84 ASN A CA 1
ATOM 615 C C . ASN A 1 84 ? 14.856 -8.263 -16.627 1.00 88.44 84 ASN A C 1
ATOM 617 O O . ASN A 1 84 ? 15.467 -8.876 -17.510 1.00 88.44 84 ASN A O 1
ATOM 621 N N . VAL A 1 85 ? 13.523 -8.138 -16.649 1.00 83.00 85 VAL A N 1
ATOM 622 C CA . VAL A 1 85 ? 12.650 -8.755 -17.663 1.00 83.00 85 VAL A CA 1
ATOM 623 C C . VAL A 1 85 ? 11.803 -7.726 -18.429 1.00 83.00 85 VAL A C 1
ATOM 625 O O . VAL A 1 85 ? 11.529 -6.633 -17.942 1.00 83.00 85 VAL A O 1
ATOM 628 N N . PRO A 1 86 ? 11.408 -8.022 -19.686 1.00 72.81 86 PRO A N 1
ATOM 629 C CA . PRO A 1 86 ? 10.758 -7.038 -20.558 1.00 72.81 86 PRO A CA 1
ATOM 630 C C . PRO A 1 86 ? 9.316 -6.668 -20.171 1.00 72.81 86 PRO A C 1
ATOM 632 O O . PRO A 1 86 ? 8.882 -5.568 -20.522 1.00 72.81 86 PRO A O 1
ATOM 635 N N . ASP A 1 87 ? 8.601 -7.553 -19.472 1.00 81.38 87 ASP A N 1
ATOM 636 C CA . ASP A 1 87 ? 7.223 -7.347 -19.021 1.00 81.38 87 ASP A CA 1
ATOM 637 C C . ASP A 1 87 ? 7.151 -7.541 -17.509 1.00 81.38 87 ASP A C 1
ATOM 639 O O . ASP A 1 87 ? 7.233 -8.663 -17.012 1.00 81.38 87 ASP A O 1
ATOM 643 N N . GLU A 1 88 ? 6.963 -6.446 -16.781 1.00 86.69 88 GLU A N 1
ATOM 644 C CA . GLU A 1 88 ? 6.948 -6.464 -15.323 1.00 86.69 88 GLU A CA 1
ATOM 645 C C . GLU A 1 88 ? 5.622 -5.955 -14.789 1.00 86.69 88 GLU A C 1
ATOM 647 O O . GLU A 1 88 ? 5.088 -4.940 -15.247 1.00 86.69 88 GLU A O 1
ATOM 652 N N . ILE A 1 89 ? 5.089 -6.675 -13.808 1.00 90.19 89 ILE A N 1
ATOM 653 C CA . ILE A 1 89 ? 3.910 -6.280 -13.056 1.00 90.19 89 ILE A CA 1
ATOM 654 C C . ILE A 1 89 ? 4.335 -5.959 -11.630 1.00 90.19 89 ILE A C 1
ATOM 656 O O . ILE A 1 89 ? 4.827 -6.841 -10.929 1.00 90.19 89 ILE A O 1
ATOM 660 N N . ILE A 1 90 ? 4.107 -4.723 -11.194 1.00 92.50 90 ILE A N 1
ATOM 661 C CA . ILE A 1 90 ? 4.255 -4.343 -9.787 1.00 92.50 90 ILE A CA 1
ATOM 662 C C . ILE A 1 90 ? 3.051 -4.872 -9.014 1.00 92.50 90 ILE A C 1
ATOM 664 O O . ILE A 1 90 ? 1.915 -4.693 -9.443 1.00 92.50 90 ILE A O 1
ATOM 668 N N . SER A 1 91 ? 3.316 -5.512 -7.882 1.00 96.06 91 SER A N 1
ATOM 669 C CA . SER A 1 91 ? 2.340 -5.952 -6.887 1.00 96.06 91 SER A CA 1
ATOM 670 C C . SER A 1 91 ? 3.015 -5.866 -5.519 1.00 96.06 91 SER A C 1
ATOM 672 O O . SER A 1 91 ? 3.529 -6.849 -4.981 1.00 96.06 91 SER A O 1
ATOM 674 N N . ASN A 1 92 ? 3.076 -4.643 -4.994 1.00 97.44 92 ASN A N 1
ATOM 675 C CA . ASN A 1 92 ? 3.756 -4.324 -3.741 1.00 97.44 92 ASN A CA 1
ATOM 676 C C . ASN A 1 92 ? 2.728 -3.885 -2.695 1.00 97.44 92 ASN A C 1
ATOM 678 O O . ASN A 1 92 ? 1.831 -3.082 -2.984 1.00 97.44 92 ASN A O 1
ATOM 682 N N . TRP A 1 93 ? 2.853 -4.412 -1.485 1.00 98.25 93 TRP A N 1
ATOM 683 C CA . TRP A 1 93 ? 1.817 -4.383 -0.463 1.00 98.25 93 TRP A CA 1
ATOM 684 C C . TRP A 1 93 ? 2.362 -3.856 0.859 1.00 98.25 93 TRP A C 1
ATOM 686 O O . TRP A 1 93 ? 3.370 -4.355 1.367 1.00 98.25 93 TRP A O 1
ATOM 696 N N . LEU A 1 94 ? 1.624 -2.911 1.439 1.00 98.38 94 LEU A N 1
ATOM 697 C CA . LEU A 1 94 ? 1.820 -2.414 2.794 1.00 98.38 94 LEU A CA 1
ATOM 698 C C . LEU A 1 94 ? 0.567 -2.726 3.620 1.00 98.38 94 LEU A C 1
ATOM 700 O O . LEU A 1 94 ? -0.524 -2.216 3.350 1.00 98.38 94 LEU A O 1
ATOM 704 N N . LEU A 1 95 ? 0.720 -3.610 4.603 1.00 98.12 95 LEU A N 1
ATOM 705 C CA . LEU A 1 95 ? -0.372 -4.165 5.392 1.00 98.12 95 LEU A CA 1
ATOM 706 C C . LEU A 1 95 ? -0.375 -3.522 6.782 1.00 98.12 95 LEU A C 1
ATOM 708 O O . LEU A 1 95 ? 0.597 -3.687 7.519 1.00 98.12 95 LEU A O 1
ATOM 712 N N . THR A 1 96 ? -1.468 -2.851 7.163 1.00 97.75 96 THR A N 1
ATOM 713 C CA . THR A 1 96 ? -1.648 -2.295 8.522 1.00 97.75 96 THR A CA 1
ATOM 714 C C . THR A 1 96 ? -1.570 -3.392 9.577 1.00 97.75 96 THR A C 1
ATOM 716 O O . THR A 1 96 ? -1.882 -4.532 9.233 1.00 97.75 96 THR A O 1
ATOM 719 N N . PRO A 1 97 ? -1.302 -3.087 10.861 1.00 96.69 97 PRO A N 1
ATOM 720 C CA . PRO A 1 97 ? -1.586 -3.998 11.972 1.00 96.69 97 PRO A CA 1
ATOM 721 C C . PRO A 1 97 ? -3.043 -4.484 11.947 1.00 96.69 97 PRO A C 1
ATOM 723 O O . PRO A 1 97 ? -3.891 -3.880 11.280 1.00 96.69 97 PRO A O 1
ATOM 726 N N . VAL A 1 98 ? -3.360 -5.566 12.670 1.00 95.12 98 VAL A N 1
ATOM 727 C CA . VAL A 1 98 ? -4.761 -5.994 12.821 1.00 95.12 98 VAL A CA 1
ATOM 728 C C . VAL A 1 98 ? -5.537 -4.935 13.584 1.00 95.12 98 VAL A C 1
ATOM 730 O O . VAL A 1 98 ? -5.245 -4.638 14.740 1.00 95.12 98 VAL A O 1
ATOM 733 N N . LEU A 1 99 ? -6.572 -4.405 12.943 1.00 92.62 99 LEU A N 1
ATOM 734 C CA . LEU A 1 99 ? -7.495 -3.457 13.543 1.00 92.62 99 LEU A CA 1
ATOM 735 C C . LEU A 1 99 ? -8.731 -4.219 14.010 1.00 92.62 99 LEU A C 1
ATOM 737 O O . LEU A 1 99 ? -9.191 -5.139 13.351 1.00 92.62 99 LEU A O 1
ATOM 741 N N . SER A 1 100 ? -9.290 -3.865 15.160 1.00 89.12 100 SER A N 1
ATOM 742 C CA . SER A 1 100 ? -10.567 -4.431 15.610 1.00 89.12 100 SER A CA 1
ATOM 743 C C . SER A 1 100 ? -11.638 -3.371 15.466 1.00 89.12 100 SER A C 1
ATOM 745 O O . SER A 1 100 ? -11.529 -2.319 16.092 1.00 89.12 100 SER A O 1
ATOM 747 N N . PHE A 1 101 ? -12.663 -3.625 14.656 1.00 82.25 101 PHE A N 1
ATOM 748 C CA . PHE A 1 101 ? -13.735 -2.662 14.476 1.00 82.25 101 PHE A CA 1
ATOM 749 C C . PHE A 1 101 ? -15.115 -3.264 14.251 1.00 82.25 101 PHE A C 1
ATOM 751 O O . PHE A 1 101 ? -15.284 -4.408 13.844 1.00 82.25 101 PHE A O 1
ATOM 758 N N . THR A 1 102 ? -16.126 -2.459 14.570 1.00 79.56 102 THR A N 1
ATOM 759 C CA . THR A 1 102 ? -17.499 -2.677 14.108 1.00 79.56 102 THR A CA 1
ATOM 760 C C . THR A 1 102 ? -17.731 -1.906 12.819 1.00 79.56 102 THR A C 1
ATOM 762 O O . THR A 1 102 ? -16.834 -1.306 12.240 1.00 79.56 102 THR A O 1
ATOM 765 N N . ASN A 1 103 ? -18.979 -1.862 12.404 1.00 71.88 103 ASN A N 1
ATOM 766 C CA . ASN A 1 103 ? -19.471 -0.967 11.369 1.00 71.88 103 ASN A CA 1
ATOM 767 C C . ASN A 1 103 ? -19.079 0.474 11.488 1.00 71.88 103 ASN A C 1
ATOM 769 O O . ASN A 1 103 ? -18.845 0.992 12.573 1.00 71.88 103 ASN A O 1
ATOM 773 N N . ASN A 1 104 ? -19.212 1.135 10.341 1.00 77.88 104 ASN A N 1
ATOM 774 C CA . ASN A 1 104 ? -19.055 2.570 10.193 1.00 77.88 104 ASN A CA 1
ATOM 775 C C . ASN A 1 104 ? -17.626 3.045 10.478 1.00 77.88 104 ASN A C 1
ATOM 777 O O . ASN A 1 104 ? -17.429 4.108 11.058 1.00 77.88 104 ASN A O 1
ATOM 781 N N . VAL A 1 105 ? -16.624 2.290 10.020 1.00 84.19 105 VAL A N 1
ATOM 782 C CA . VAL A 1 105 ? -15.240 2.777 9.979 1.00 84.19 105 VAL A CA 1
ATOM 783 C C . VAL A 1 105 ? -14.954 3.453 8.646 1.00 84.19 105 VAL A C 1
ATOM 785 O O . VAL A 1 105 ? -15.020 2.829 7.581 1.00 84.19 105 VAL A O 1
ATOM 788 N N . SER A 1 106 ? -14.552 4.715 8.719 1.00 88.81 106 SER A N 1
ATOM 789 C CA . SER A 1 106 ? -13.976 5.469 7.611 1.00 88.81 106 SER A CA 1
ATOM 790 C C . SER A 1 106 ? -12.463 5.277 7.541 1.00 88.81 106 SER A C 1
ATOM 792 O O . SER A 1 106 ? -11.801 5.096 8.558 1.00 88.81 106 SER A O 1
ATOM 794 N N . VAL A 1 107 ? -11.909 5.362 6.333 1.00 91.25 107 VAL A N 1
ATOM 795 C CA . VAL A 1 107 ? -10.471 5.553 6.122 1.00 91.25 107 VAL A CA 1
ATOM 796 C C . VAL A 1 107 ? -10.265 6.791 5.271 1.00 91.25 107 VAL A C 1
ATOM 798 O O . VAL A 1 107 ? -10.980 7.000 4.293 1.00 91.25 107 VAL A O 1
ATOM 801 N N . SER A 1 108 ? -9.279 7.587 5.661 1.00 92.81 108 SER A N 1
ATOM 802 C CA . SER A 1 108 ? -8.796 8.766 4.954 1.00 92.81 108 SER A CA 1
ATOM 803 C C . SER A 1 108 ? -7.286 8.653 4.816 1.00 92.81 108 SER A C 1
ATOM 805 O O . SER A 1 108 ? -6.615 8.261 5.766 1.00 92.81 108 SER A O 1
ATOM 807 N N . PHE A 1 109 ? -6.762 8.982 3.645 1.00 95.00 109 PHE A N 1
ATOM 808 C CA . PHE A 1 109 ? -5.333 8.965 3.358 1.00 95.00 109 PHE A CA 1
ATOM 809 C C . PHE A 1 109 ? -5.040 9.910 2.193 1.00 95.00 109 PHE A C 1
ATOM 811 O O . PHE A 1 109 ? -5.945 10.272 1.436 1.00 95.00 109 PHE A O 1
ATOM 818 N N . TRP A 1 110 ? -3.773 10.283 2.044 1.00 95.56 110 TRP A N 1
ATOM 819 C CA . TRP A 1 110 ? -3.286 11.090 0.933 1.00 95.56 110 TRP A CA 1
ATOM 820 C C . TRP A 1 110 ? -2.441 10.232 0.001 1.00 95.56 110 TRP A C 1
ATOM 822 O O . TRP A 1 110 ? -1.681 9.375 0.444 1.00 95.56 110 TRP A O 1
ATOM 832 N N . THR A 1 111 ? -2.555 10.474 -1.301 1.00 93.06 111 THR A N 1
ATOM 833 C CA . THR A 1 111 ? -1.683 9.859 -2.306 1.00 93.06 111 THR A CA 1
ATOM 834 C C . THR A 1 111 ? -1.200 10.908 -3.275 1.00 93.06 111 THR A C 1
ATOM 836 O O . THR A 1 111 ? -1.950 11.815 -3.642 1.00 93.06 111 THR A O 1
ATOM 839 N N . ARG A 1 112 ? 0.023 10.733 -3.759 1.00 90.12 112 ARG A N 1
ATOM 840 C CA . ARG A 1 112 ? 0.623 11.580 -4.779 1.00 90.12 112 ARG A CA 1
ATOM 841 C C . ARG A 1 112 ? 1.464 10.733 -5.728 1.00 90.12 112 ARG A C 1
ATOM 843 O O . ARG A 1 112 ? 1.933 9.660 -5.369 1.00 90.12 112 ARG A O 1
ATOM 850 N N . THR A 1 113 ? 1.648 11.241 -6.940 1.00 89.00 113 THR A N 1
ATOM 851 C CA . THR A 1 113 ? 2.624 10.742 -7.911 1.00 89.00 113 THR A CA 1
ATOM 852 C C . THR A 1 113 ? 3.630 11.841 -8.248 1.00 89.00 113 THR A C 1
ATOM 854 O O . THR A 1 113 ? 3.359 13.033 -8.070 1.00 89.00 113 THR A O 1
ATOM 857 N N . ILE A 1 114 ? 4.777 11.429 -8.780 1.00 86.94 114 ILE A N 1
ATOM 858 C CA . ILE A 1 114 ? 5.771 12.315 -9.388 1.00 86.94 114 ILE A CA 1
ATOM 859 C C . ILE A 1 114 ? 5.181 13.126 -10.552 1.00 86.94 114 ILE A C 1
ATOM 861 O O . ILE A 1 114 ? 4.222 12.698 -11.199 1.00 86.94 114 ILE A O 1
ATOM 865 N N . SER A 1 115 ? 5.795 14.276 -10.838 1.00 84.62 115 SER A N 1
ATOM 866 C CA . SER A 1 115 ? 5.528 15.094 -12.025 1.00 84.62 115 SER A CA 1
ATOM 867 C C . SER A 1 115 ? 6.852 15.379 -12.750 1.00 84.62 115 SER A C 1
ATOM 869 O O . SER A 1 115 ? 7.769 15.881 -12.101 1.00 84.62 115 SER A O 1
ATOM 871 N N . PRO A 1 116 ? 6.977 15.093 -14.059 1.00 84.81 116 PRO A N 1
ATOM 872 C CA . PRO A 1 116 ? 5.958 14.511 -14.935 1.00 84.81 116 PRO A CA 1
ATOM 873 C C . PRO A 1 116 ? 5.660 13.036 -14.612 1.00 84.81 116 PRO A C 1
ATOM 875 O O . PRO A 1 116 ? 6.531 12.284 -14.179 1.00 84.81 116 PRO A O 1
ATOM 878 N N . VAL A 1 117 ? 4.414 12.610 -14.845 1.00 82.75 117 VAL A N 1
ATOM 879 C CA . VAL A 1 117 ? 3.996 11.214 -14.637 1.00 82.75 117 VAL A CA 1
ATOM 880 C C . VAL A 1 117 ? 4.582 10.336 -15.742 1.00 82.75 117 VAL A C 1
ATOM 882 O O . VAL A 1 117 ? 4.270 10.528 -16.915 1.00 82.75 117 VAL A O 1
ATOM 885 N N . PHE A 1 118 ? 5.398 9.347 -15.370 1.00 73.62 118 PHE A N 1
ATOM 886 C CA . PHE A 1 118 ? 5.978 8.397 -16.327 1.00 73.62 118 PHE A CA 1
ATOM 887 C C . PHE A 1 118 ? 4.979 7.322 -16.783 1.00 73.62 118 PHE A C 1
ATOM 889 O O . PHE A 1 118 ? 4.906 6.989 -17.963 1.00 73.62 118 PHE A O 1
ATOM 896 N N . ALA A 1 119 ? 4.194 6.778 -15.851 1.00 72.06 119 ALA A N 1
ATOM 897 C CA . ALA A 1 119 ? 3.112 5.841 -16.130 1.00 72.06 119 ALA A CA 1
ATOM 898 C C . ALA A 1 119 ? 2.055 5.931 -15.019 1.00 72.06 119 ALA A C 1
ATOM 900 O O . ALA A 1 119 ? 2.410 6.233 -13.876 1.00 72.06 119 ALA A O 1
ATOM 901 N N . PRO A 1 120 ? 0.772 5.678 -15.326 1.00 73.19 120 PRO A N 1
ATOM 902 C CA . PRO A 1 120 ? -0.269 5.695 -14.313 1.00 73.19 120 PRO A CA 1
ATOM 903 C C . PRO A 1 120 ? -0.133 4.467 -13.410 1.00 73.19 120 PRO A C 1
ATOM 905 O O . PRO A 1 120 ? -0.334 3.331 -13.841 1.00 73.19 120 PRO A O 1
ATOM 908 N N . ASP A 1 121 ? 0.207 4.706 -12.149 1.00 81.06 121 ASP A N 1
ATOM 909 C CA . ASP A 1 121 ? 0.140 3.689 -11.107 1.00 81.06 121 ASP A CA 1
ATOM 910 C C . ASP A 1 121 ? -1.280 3.495 -10.640 1.00 81.06 121 ASP A C 1
ATOM 912 O O . ASP A 1 121 ? -1.908 4.463 -10.206 1.00 81.06 121 ASP A O 1
ATOM 916 N N . ARG A 1 122 ? -1.740 2.245 -10.652 1.00 88.31 122 ARG A N 1
ATOM 917 C CA . ARG A 1 122 ? -2.954 1.865 -9.948 1.00 88.31 122 ARG A CA 1
ATOM 918 C C . ARG A 1 122 ? -2.630 1.694 -8.473 1.00 88.31 122 ARG A C 1
ATOM 920 O O . ARG A 1 122 ? -1.643 1.054 -8.123 1.00 88.31 122 ARG A O 1
ATOM 927 N N . PHE A 1 123 ? -3.481 2.225 -7.613 1.00 91.00 123 PHE A N 1
ATOM 928 C CA . PHE A 1 123 ? -3.409 2.015 -6.174 1.00 91.00 123 PHE A CA 1
ATOM 929 C C . PHE A 1 123 ? -4.756 1.506 -5.677 1.00 91.00 123 PHE A C 1
ATOM 931 O O . PHE A 1 123 ? -5.796 2.040 -6.037 1.00 91.00 123 PHE A O 1
ATOM 938 N N . GLU A 1 124 ? -4.747 0.470 -4.859 1.00 94.69 124 GLU A N 1
ATOM 939 C CA . GLU A 1 124 ? -5.915 -0.235 -4.367 1.00 94.69 124 GLU A CA 1
ATOM 940 C C . GLU A 1 124 ? -5.889 -0.254 -2.841 1.00 94.69 124 GLU A C 1
ATOM 942 O O . GLU A 1 124 ? -4.892 -0.634 -2.231 1.00 94.69 124 GLU A O 1
ATOM 947 N N . LEU A 1 125 ? -7.007 0.109 -2.219 1.00 96.06 125 LEU A N 1
ATOM 948 C CA . LEU A 1 125 ? -7.269 -0.186 -0.819 1.00 96.06 125 LEU A CA 1
ATOM 949 C C . LEU A 1 125 ? -8.039 -1.504 -0.749 1.00 96.06 125 LEU A C 1
ATOM 951 O O . LEU A 1 125 ? -9.134 -1.605 -1.303 1.00 96.06 125 LEU A O 1
ATOM 955 N N . ARG A 1 126 ? -7.499 -2.507 -0.063 1.00 96.69 126 ARG A N 1
ATOM 956 C CA . ARG A 1 126 ? -8.110 -3.832 0.090 1.00 96.69 126 ARG A CA 1
ATOM 957 C C . ARG A 1 126 ? -8.357 -4.181 1.549 1.00 96.69 126 ARG A C 1
ATOM 959 O O . ARG A 1 126 ? -7.695 -3.663 2.444 1.00 96.69 126 ARG A O 1
ATOM 966 N N . LEU A 1 127 ? -9.313 -5.072 1.773 1.00 94.44 127 LEU A N 1
ATOM 967 C CA . LEU A 1 127 ? -9.703 -5.580 3.081 1.00 94.44 127 LEU A CA 1
ATOM 968 C C . LEU A 1 127 ? -9.501 -7.096 3.145 1.00 94.44 127 LEU A C 1
ATOM 970 O O . LEU A 1 127 ? -9.909 -7.821 2.234 1.00 94.44 127 LEU A O 1
ATOM 974 N N . SER A 1 128 ? -8.931 -7.561 4.258 1.00 95.50 128 SER A N 1
ATOM 975 C CA . SER A 1 128 ? -8.998 -8.960 4.680 1.00 95.50 128 SER A CA 1
ATOM 976 C C . SER A 1 128 ? -9.675 -9.088 6.038 1.00 95.50 128 SER A C 1
ATOM 978 O O . SER A 1 128 ? -9.440 -8.290 6.949 1.00 95.50 128 SER A O 1
ATOM 980 N N . THR A 1 129 ? -10.475 -10.145 6.177 1.00 93.38 129 THR A N 1
ATOM 981 C CA . THR A 1 129 ? -11.069 -10.573 7.448 1.00 93.38 129 THR A CA 1
ATOM 982 C C . THR A 1 129 ? -10.413 -11.842 8.002 1.00 93.38 129 THR A C 1
ATOM 984 O O . THR A 1 129 ? -10.967 -12.472 8.900 1.00 93.38 129 THR A O 1
ATOM 987 N N . SER A 1 130 ? -9.260 -12.247 7.459 1.00 93.25 130 SER A N 1
ATOM 988 C CA . SER A 1 130 ? -8.524 -13.463 7.843 1.00 93.25 130 SER A CA 1
ATOM 989 C C . SER A 1 130 ? -7.570 -13.236 9.032 1.00 93.25 130 SER A C 1
ATOM 991 O O . SER A 1 130 ? -6.539 -13.895 9.149 1.00 93.25 130 SER A O 1
ATOM 993 N N . GLY A 1 131 ? -7.897 -12.295 9.927 1.00 90.94 131 GLY A N 1
ATOM 994 C CA . GLY A 1 131 ? -7.134 -12.015 11.149 1.00 90.94 131 GLY A CA 1
ATOM 995 C C . GLY A 1 131 ? -5.701 -11.541 10.886 1.00 90.94 131 GLY A C 1
ATOM 996 O O . GLY A 1 131 ? -5.484 -10.571 10.165 1.00 90.94 131 GLY A O 1
ATOM 997 N N . GLU A 1 132 ? -4.722 -12.224 11.486 1.00 91.75 132 GLU A N 1
ATOM 998 C CA . GLU A 1 132 ? -3.286 -11.901 11.383 1.00 91.75 132 GLU A CA 1
ATOM 999 C C . GLU A 1 132 ? -2.648 -12.303 10.039 1.00 91.75 132 GLU A C 1
ATOM 1001 O O . GLU A 1 132 ? -1.430 -12.209 9.884 1.00 91.75 132 GLU A O 1
ATOM 1006 N N . SER A 1 133 ? -3.433 -12.777 9.063 1.00 94.75 133 SER A N 1
ATOM 1007 C CA . SER A 1 133 ? -2.879 -13.206 7.780 1.00 94.75 133 SER A CA 1
ATOM 1008 C C . SER A 1 133 ? -2.155 -12.071 7.053 1.00 94.75 133 SER A C 1
ATOM 1010 O O . SER A 1 133 ? -2.626 -10.937 6.959 1.00 94.75 133 SER A O 1
ATOM 1012 N N . THR A 1 134 ? -1.006 -12.424 6.483 1.00 97.00 134 THR A N 1
ATOM 1013 C CA . THR A 1 134 ? -0.226 -11.579 5.570 1.00 97.00 134 THR A CA 1
ATOM 1014 C C . THR A 1 134 ? -0.074 -12.233 4.196 1.00 97.00 134 THR A C 1
ATOM 1016 O O . THR A 1 134 ? 0.823 -11.871 3.433 1.00 97.00 134 THR A O 1
ATOM 1019 N N . ASN A 1 135 ? -0.922 -13.221 3.886 1.00 97.56 135 ASN A N 1
ATOM 1020 C CA . ASN A 1 135 ? -0.900 -13.939 2.620 1.00 97.56 135 ASN A CA 1
ATOM 1021 C C . ASN A 1 135 ? -1.597 -13.116 1.527 1.00 97.56 135 ASN A C 1
ATOM 1023 O O . ASN A 1 135 ? -2.821 -12.992 1.509 1.00 97.56 135 ASN A O 1
ATOM 1027 N N . VAL A 1 136 ? -0.805 -12.577 0.602 1.00 97.50 136 VAL A N 1
ATOM 1028 C CA . VAL A 1 136 ? -1.268 -11.824 -0.577 1.00 97.50 136 VAL A CA 1
ATOM 1029 C C . VAL A 1 136 ? -1.229 -12.672 -1.862 1.00 97.50 136 VAL A C 1
ATOM 1031 O O . VAL A 1 136 ? -1.436 -12.162 -2.962 1.00 97.50 136 VAL A O 1
ATO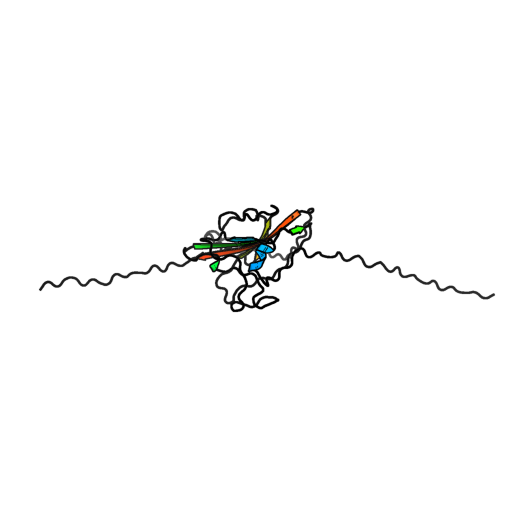M 1034 N N . GLY A 1 137 ? -1.011 -13.985 -1.729 1.00 96.62 137 GLY A N 1
ATOM 1035 C CA . GLY A 1 137 ? -0.753 -14.923 -2.821 1.00 96.62 137 GLY A CA 1
ATOM 1036 C C . GLY A 1 137 ? 0.697 -14.883 -3.312 1.00 96.62 137 GLY A C 1
ATOM 1037 O O . GLY A 1 137 ? 1.523 -14.167 -2.754 1.00 96.62 137 GLY A O 1
ATOM 1038 N N . ASP A 1 138 ? 0.989 -15.639 -4.373 1.00 95.06 138 ASP A N 1
ATOM 1039 C CA . ASP A 1 138 ? 2.362 -15.900 -4.844 1.00 95.06 138 ASP A CA 1
ATOM 1040 C C . ASP A 1 138 ? 2.659 -15.323 -6.240 1.00 95.06 138 ASP A C 1
ATOM 1042 O O . ASP A 1 138 ? 3.667 -15.647 -6.864 1.00 95.06 138 ASP A O 1
ATOM 1046 N N . SER A 1 139 ? 1.767 -14.487 -6.775 1.00 94.31 139 SER A N 1
ATOM 1047 C CA . SER A 1 139 ? 1.917 -13.889 -8.105 1.00 94.31 139 SER A CA 1
ATOM 1048 C C . SER A 1 139 ? 1.492 -12.418 -8.130 1.00 94.31 139 SER A C 1
ATOM 1050 O O . SER A 1 139 ? 0.703 -11.992 -7.279 1.00 94.31 139 SER A O 1
ATOM 1052 N N . PRO A 1 140 ? 1.898 -11.651 -9.158 1.00 93.25 140 PRO A N 1
ATOM 1053 C CA . PRO A 1 140 ? 1.493 -10.252 -9.271 1.00 93.25 140 PRO A CA 1
ATOM 1054 C C . PRO A 1 140 ? -0.021 -10.044 -9.409 1.00 93.25 140 PRO A C 1
ATOM 1056 O O . PRO A 1 140 ? -0.532 -8.972 -9.098 1.00 93.25 140 PRO A O 1
ATOM 1059 N N . ALA A 1 141 ? -0.748 -11.058 -9.890 1.00 92.06 141 ALA A N 1
ATOM 1060 C CA . ALA A 1 141 ? -2.193 -10.999 -10.103 1.00 92.06 141 ALA A CA 1
ATOM 1061 C C . ALA A 1 141 ? -3.010 -11.532 -8.915 1.00 92.06 141 ALA A C 1
ATOM 1063 O O . ALA A 1 141 ? -4.220 -11.310 -8.860 1.00 92.06 141 ALA A O 1
ATOM 1064 N N . SER A 1 142 ? -2.387 -12.264 -7.989 1.00 94.50 142 SER A N 1
ATOM 1065 C CA . SER A 1 142 ? -3.083 -12.819 -6.830 1.00 94.50 142 SER A CA 1
ATOM 1066 C C . SER A 1 142 ? -3.227 -11.780 -5.725 1.00 94.50 142 SER A C 1
ATOM 1068 O O . SER A 1 142 ? -2.387 -10.898 -5.572 1.00 94.50 142 SER A O 1
ATOM 1070 N N . THR A 1 143 ? -4.295 -11.916 -4.943 1.00 95.75 143 THR A N 1
ATOM 1071 C CA . THR A 1 143 ? -4.590 -11.035 -3.804 1.00 95.75 143 THR A CA 1
ATOM 1072 C C . THR A 1 143 ? -4.616 -11.778 -2.472 1.00 95.75 143 THR A C 1
ATOM 1074 O O . THR A 1 143 ? -4.846 -11.155 -1.439 1.00 95.75 143 THR A O 1
ATOM 1077 N N . GLY A 1 144 ? -4.422 -13.103 -2.489 1.00 96.69 144 GLY A N 1
ATOM 1078 C CA . GLY A 1 144 ? -4.508 -13.967 -1.312 1.00 96.69 144 GLY A CA 1
ATOM 1079 C C . GLY A 1 144 ? -5.777 -13.704 -0.505 1.00 96.69 144 GLY A C 1
ATOM 1080 O O . GLY A 1 144 ? -6.877 -13.657 -1.059 1.00 96.69 144 GLY A O 1
ATOM 1081 N N . ASP A 1 145 ? -5.605 -13.455 0.790 1.00 96.94 145 ASP A N 1
ATOM 1082 C CA . ASP A 1 145 ? -6.695 -13.201 1.734 1.00 96.94 145 ASP A CA 1
ATOM 1083 C C . ASP A 1 145 ? -7.310 -11.789 1.626 1.00 96.94 145 ASP A C 1
ATOM 1085 O O . ASP A 1 145 ? -8.283 -11.485 2.320 1.00 96.94 145 ASP A O 1
ATOM 1089 N N . PHE A 1 146 ? -6.776 -10.914 0.767 1.00 96.94 146 PHE A N 1
ATOM 1090 C CA . PHE A 1 146 ? -7.202 -9.518 0.577 1.00 96.94 146 PHE A CA 1
ATOM 1091 C C . PHE A 1 146 ? -8.134 -9.358 -0.638 1.00 96.94 146 PHE A C 1
ATOM 1093 O O . PHE A 1 146 ? -7.949 -8.496 -1.506 1.00 96.94 146 PHE A O 1
ATOM 1100 N N . GLY A 1 147 ? -9.140 -10.231 -0.725 1.00 93.81 147 GLY A N 1
ATOM 1101 C CA . GLY A 1 147 ? -10.052 -10.316 -1.871 1.00 93.81 147 GLY A CA 1
ATOM 1102 C C . GLY A 1 147 ? -11.018 -9.134 -2.021 1.00 93.81 147 GLY A C 1
ATOM 1103 O O . GLY A 1 147 ? -11.438 -8.834 -3.138 1.00 93.81 147 GLY A O 1
ATOM 1104 N N . THR A 1 148 ? -11.346 -8.429 -0.935 1.00 94.06 148 THR A N 1
ATOM 1105 C CA . THR A 1 148 ? -12.310 -7.318 -0.963 1.00 94.06 148 THR A CA 1
ATOM 1106 C C . THR A 1 148 ? -11.622 -6.013 -1.362 1.00 94.06 148 THR A C 1
ATOM 1108 O O . THR A 1 148 ? -10.813 -5.483 -0.604 1.00 94.06 148 THR A O 1
ATOM 1111 N N . LEU A 1 149 ? -11.956 -5.471 -2.535 1.00 94.94 149 LEU A N 1
ATOM 1112 C CA . LEU A 1 149 ? -11.507 -4.149 -2.987 1.00 94.94 149 LEU A CA 1
ATOM 1113 C C . LEU A 1 149 ? -12.422 -3.056 -2.410 1.00 94.94 149 LEU A C 1
ATOM 1115 O O . LEU A 1 149 ? -13.629 -3.087 -2.635 1.00 94.94 149 LEU A O 1
ATOM 1119 N N . LEU A 1 150 ? -11.850 -2.101 -1.675 1.00 92.38 150 LEU A N 1
ATOM 1120 C CA . LEU A 1 150 ? -12.567 -0.973 -1.065 1.00 92.38 150 LEU A CA 1
ATOM 1121 C C . LEU A 1 150 ? -12.466 0.312 -1.893 1.00 92.38 150 LEU A C 1
ATOM 1123 O O . LEU A 1 150 ? -13.417 1.086 -1.942 1.00 92.38 150 LEU A O 1
ATOM 1127 N N . LEU A 1 151 ? -11.308 0.559 -2.507 1.00 92.62 151 LEU A N 1
ATOM 1128 C CA . LEU A 1 151 ? -11.048 1.743 -3.325 1.00 92.62 151 LEU A CA 1
ATOM 1129 C C . LEU A 1 151 ? -9.977 1.424 -4.362 1.00 92.62 151 LEU A C 1
ATOM 1131 O O . LEU A 1 151 ? -9.042 0.683 -4.076 1.00 92.62 151 LEU A O 1
ATOM 1135 N N . GLU A 1 152 ? -10.091 2.030 -5.535 1.00 91.88 152 GLU A N 1
ATOM 1136 C CA . GLU A 1 152 ? -9.084 2.005 -6.589 1.00 91.88 152 GLU A CA 1
ATOM 1137 C C . GLU A 1 152 ? -8.837 3.445 -7.060 1.00 91.88 152 GLU A C 1
ATOM 1139 O O . GLU A 1 152 ? -9.772 4.182 -7.372 1.00 91.88 152 GLU A O 1
ATOM 1144 N N . VAL A 1 153 ? -7.573 3.853 -7.101 1.00 89.19 153 VAL A N 1
ATOM 1145 C CA . VAL A 1 153 ? -7.098 5.134 -7.628 1.00 89.19 153 VAL A CA 1
ATOM 1146 C C . VAL A 1 153 ? -6.360 4.852 -8.931 1.00 89.19 153 VAL A C 1
ATOM 1148 O O . VAL A 1 153 ? -5.576 3.906 -9.009 1.00 89.19 153 VAL A O 1
ATOM 1151 N N . ASN A 1 154 ? -6.606 5.682 -9.951 1.00 83.31 154 ASN A N 1
ATOM 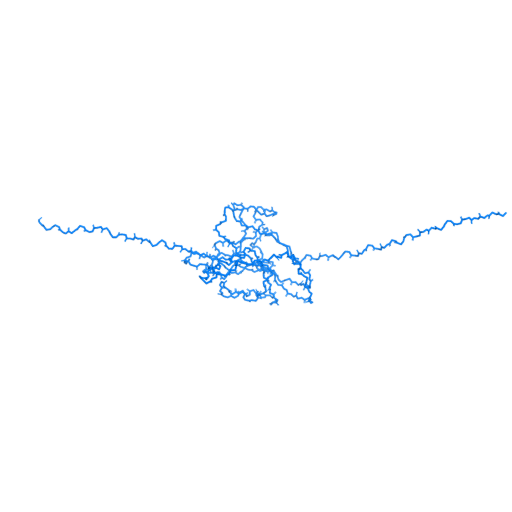1152 C CA . ASN A 1 154 ? -6.062 5.529 -11.305 1.00 83.31 154 ASN A CA 1
ATOM 1153 C C . ASN A 1 154 ? -6.354 4.148 -11.915 1.00 83.31 154 ASN A C 1
ATOM 1155 O O . ASN A 1 154 ? -5.454 3.432 -12.361 1.00 83.31 154 ASN A O 1
ATOM 1159 N N . ALA A 1 155 ? -7.641 3.798 -11.970 1.00 70.69 155 ALA A N 1
ATOM 1160 C CA . ALA A 1 155 ? -8.159 2.576 -12.577 1.00 70.69 155 ALA A CA 1
ATOM 1161 C C . ALA A 1 155 ? -8.015 2.566 -14.113 1.00 70.69 155 ALA A C 1
ATOM 1163 O O . ALA A 1 155 ? -8.993 2.499 -14.854 1.00 70.69 155 ALA A O 1
ATOM 1164 N N . VAL A 1 156 ? -6.798 2.656 -14.648 1.00 58.62 156 VAL A N 1
ATOM 1165 C CA . VAL A 1 156 ? -6.563 2.495 -16.087 1.00 58.62 156 VAL A CA 1
ATOM 1166 C C . VAL A 1 156 ? -6.222 1.047 -16.382 1.00 58.62 156 VAL A C 1
ATOM 1168 O O . VAL A 1 156 ? -5.073 0.640 -16.549 1.00 58.62 156 VAL A O 1
ATOM 1171 N N . ARG A 1 157 ? -7.284 0.254 -16.536 1.00 50.06 157 ARG A N 1
ATOM 1172 C CA . ARG A 1 157 ? -7.234 -0.860 -17.477 1.00 50.06 157 ARG A CA 1
ATOM 1173 C C . ARG A 1 157 ? -7.073 -0.238 -18.859 1.00 50.06 157 ARG A C 1
ATOM 1175 O O . ARG A 1 157 ? -8.047 0.245 -19.428 1.00 50.06 157 ARG A O 1
ATOM 1182 N N . CYS A 1 158 ? -5.873 -0.265 -19.434 1.00 41.22 158 CYS A N 1
ATOM 1183 C CA . CYS A 1 158 ? -5.761 -0.146 -20.884 1.00 41.22 158 CYS A CA 1
ATOM 1184 C C . CYS A 1 158 ? -6.387 -1.418 -21.478 1.00 41.22 158 CYS A C 1
ATOM 1186 O O . CYS A 1 158 ? -5.714 -2.415 -21.735 1.00 41.22 158 CYS A O 1
ATOM 1188 N N . ARG A 1 159 ? -7.719 -1.431 -21.596 1.00 42.56 159 ARG A N 1
ATOM 1189 C CA . ARG A 1 159 ? -8.429 -2.383 -22.439 1.00 42.56 159 ARG A CA 1
ATOM 1190 C C . ARG A 1 159 ? -7.983 -2.007 -23.841 1.00 42.56 159 ARG A C 1
ATOM 1192 O O . ARG A 1 159 ? -8.424 -0.986 -24.360 1.00 42.56 159 ARG A O 1
ATOM 1199 N N . LEU A 1 160 ? -7.075 -2.782 -24.438 1.00 33.88 160 LEU A N 1
ATOM 1200 C CA . LEU A 1 160 ? -6.910 -2.721 -25.888 1.00 33.88 160 LEU A CA 1
ATOM 1201 C C . LEU A 1 160 ? -8.329 -2.778 -26.462 1.00 33.88 160 LEU A C 1
ATOM 1203 O O . LEU A 1 160 ? -9.077 -3.676 -26.048 1.00 33.88 160 LEU A O 1
ATOM 1207 N N . PRO A 1 161 ? -8.752 -1.846 -27.332 1.00 37.22 161 PRO A N 1
ATOM 1208 C CA . PRO A 1 161 ? -10.023 -2.027 -27.996 1.00 37.22 161 PRO A CA 1
ATOM 1209 C C . PRO A 1 161 ? -9.928 -3.382 -28.695 1.00 37.22 161 PRO A C 1
ATOM 1211 O O . PRO A 1 161 ? -9.107 -3.577 -29.597 1.00 37.22 161 PRO A O 1
ATOM 1214 N N . ARG A 1 162 ? -10.726 -4.363 -28.249 1.00 47.09 162 ARG A N 1
ATOM 1215 C CA . ARG A 1 162 ? -11.010 -5.492 -29.125 1.00 47.09 162 ARG A CA 1
ATOM 1216 C C . ARG A 1 162 ? -11.608 -4.839 -30.357 1.00 47.09 162 ARG A C 1
ATOM 1218 O O . ARG A 1 162 ? -12.539 -4.045 -30.251 1.00 47.09 162 ARG A O 1
ATOM 1225 N N . ARG A 1 163 ? -11.020 -5.131 -31.512 1.00 47.53 163 ARG A N 1
ATOM 1226 C CA . ARG A 1 163 ? -11.327 -4.543 -32.825 1.00 47.53 163 ARG A CA 1
ATOM 1227 C C . ARG A 1 163 ? -12.818 -4.650 -33.229 1.00 47.53 163 ARG A C 1
ATOM 1229 O O . ARG A 1 163 ? -13.180 -4.176 -34.295 1.00 47.53 163 ARG A O 1
ATOM 1236 N N . SER A 1 164 ? -13.660 -5.266 -32.397 1.00 50.59 164 SER A N 1
ATOM 1237 C CA . SER A 1 164 ? -15.107 -5.427 -32.525 1.00 50.59 164 SER A CA 1
ATOM 1238 C C . SER A 1 164 ? -15.952 -4.292 -31.935 1.00 50.59 164 SER A C 1
ATOM 1240 O O . SER A 1 164 ? -17.102 -4.160 -32.337 1.00 50.59 164 SER A O 1
ATOM 1242 N N . ASP A 1 165 ? -15.429 -3.473 -31.015 1.00 46.06 165 ASP A N 1
ATOM 1243 C CA . ASP A 1 165 ? -16.284 -2.576 -30.208 1.00 46.06 165 ASP A CA 1
ATOM 1244 C C . ASP A 1 165 ? -16.419 -1.157 -30.813 1.00 46.06 165 ASP A C 1
ATOM 1246 O O . ASP A 1 165 ? -17.125 -0.312 -30.278 1.00 46.06 165 ASP A O 1
ATOM 1250 N N . ALA A 1 166 ? -15.785 -0.881 -31.961 1.00 41.69 166 ALA A N 1
ATOM 1251 C CA . ALA A 1 166 ? -15.785 0.441 -32.607 1.00 41.69 166 ALA A CA 1
ATOM 1252 C C . ALA A 1 166 ? -16.943 0.683 -33.602 1.00 41.69 166 ALA A C 1
ATOM 1254 O O . ALA A 1 166 ? -16.882 1.634 -34.378 1.00 41.69 166 ALA A O 1
ATOM 1255 N N . LEU A 1 167 ? -17.984 -0.160 -33.622 1.00 39.94 167 LEU A N 1
ATOM 1256 C CA . LEU A 1 167 ? -19.082 -0.036 -34.600 1.00 39.94 167 LEU A CA 1
ATOM 1257 C C . LEU A 1 167 ? -20.498 0.053 -34.024 1.00 39.94 167 LEU A C 1
ATOM 1259 O O . LEU A 1 167 ? -21.449 0.156 -34.795 1.00 39.94 167 LEU A O 1
ATOM 1263 N N . ARG A 1 168 ? -20.677 0.080 -32.704 1.00 43.38 168 ARG A N 1
ATOM 1264 C CA . ARG A 1 168 ? -21.991 0.313 -32.096 1.00 43.38 168 ARG A CA 1
ATOM 1265 C C . ARG A 1 168 ? -21.828 1.085 -30.801 1.00 43.38 168 ARG A C 1
ATOM 1267 O O . ARG A 1 168 ? -21.346 0.535 -29.825 1.00 43.38 168 ARG A O 1
ATOM 1274 N N . ASP A 1 169 ? -22.140 2.375 -30.858 1.00 36.50 169 ASP A N 1
ATOM 1275 C CA . ASP A 1 169 ? -23.120 3.017 -29.968 1.00 36.50 169 ASP A CA 1
ATOM 1276 C C . ASP A 1 169 ? -22.936 4.536 -30.004 1.00 36.50 169 ASP A C 1
ATOM 1278 O O . ASP A 1 169 ? -22.388 5.185 -29.118 1.00 36.50 169 ASP A O 1
ATOM 1282 N N . SER A 1 170 ? -23.434 5.119 -31.093 1.00 44.91 170 SER A N 1
ATOM 1283 C CA . SER A 1 170 ? -23.897 6.502 -31.120 1.00 44.91 170 SER A CA 1
ATOM 1284 C C . SER A 1 170 ? -25.361 6.508 -30.675 1.00 44.91 170 SER A C 1
ATOM 1286 O O . SER A 1 170 ? -26.246 6.500 -31.523 1.00 44.91 170 SER A O 1
ATOM 1288 N N . ALA A 1 171 ? -25.637 6.464 -29.368 1.00 35.50 171 ALA A N 1
ATOM 1289 C CA . ALA A 1 171 ? -26.980 6.728 -28.839 1.00 35.50 171 ALA A CA 1
ATOM 1290 C C . ALA A 1 171 ? -26.973 6.978 -27.318 1.00 35.50 171 ALA A C 1
ATOM 1292 O O . ALA A 1 171 ? -26.892 6.041 -26.540 1.00 35.50 171 ALA A O 1
ATOM 1293 N N . GLY A 1 172 ? -27.103 8.254 -26.936 1.00 32.03 172 GLY A N 1
ATOM 1294 C CA . GLY A 1 172 ? -28.016 8.748 -25.892 1.00 32.03 172 GLY A CA 1
ATOM 1295 C C . GLY A 1 172 ? -27.886 8.291 -24.428 1.00 32.03 172 GLY A C 1
ATOM 1296 O O . GLY A 1 172 ? -27.984 7.117 -24.107 1.00 32.03 172 GLY A O 1
ATOM 1297 N N . GLY A 1 173 ? -27.901 9.279 -23.525 1.00 29.09 173 GLY A N 1
ATOM 1298 C CA . GLY A 1 173 ? -28.482 9.130 -22.181 1.00 29.09 173 GLY A CA 1
ATOM 1299 C C . GLY A 1 173 ? -27.529 9.458 -21.036 1.00 29.09 173 GLY A C 1
ATOM 1300 O O . GLY A 1 173 ? -26.626 8.690 -20.730 1.00 29.09 173 GLY A O 1
ATOM 1301 N N . GLY A 1 174 ? -27.739 10.610 -20.394 1.00 37.88 174 GLY A N 1
ATOM 1302 C CA . GLY A 1 174 ? -27.003 11.011 -19.196 1.00 37.88 174 GLY A CA 1
ATOM 1303 C C . GLY A 1 174 ? -27.490 10.321 -17.922 1.00 37.88 174 GLY A C 1
ATOM 1304 O O . GLY A 1 174 ? -28.619 9.847 -17.861 1.00 37.88 174 GLY A O 1
ATOM 1305 N N . ALA A 1 175 ? -26.662 10.357 -16.879 1.00 31.14 175 ALA A N 1
ATOM 1306 C CA . ALA A 1 175 ? -27.100 10.249 -15.492 1.00 31.14 175 ALA A CA 1
ATOM 1307 C C . ALA A 1 175 ? -26.038 10.853 -14.561 1.00 31.14 175 ALA A C 1
ATOM 1309 O O . ALA A 1 175 ? -24.858 10.516 -14.630 1.00 31.14 175 ALA A O 1
ATOM 1310 N N . ARG A 1 176 ? -26.492 11.773 -13.707 1.00 42.22 176 ARG A N 1
ATOM 1311 C CA . ARG A 1 176 ? -25.884 12.088 -12.410 1.00 42.22 176 ARG A CA 1
ATOM 1312 C C . ARG A 1 176 ? -26.204 10.913 -11.482 1.00 42.22 176 ARG A C 1
ATOM 1314 O O . ARG A 1 176 ? -27.351 10.488 -11.524 1.00 42.22 176 ARG A O 1
ATOM 1321 N N . ASP A 1 177 ? -25.282 10.468 -10.635 1.00 31.81 177 ASP A N 1
ATOM 1322 C CA . ASP A 1 177 ? -25.545 10.412 -9.191 1.00 31.81 177 ASP A CA 1
ATOM 1323 C C . ASP A 1 177 ? -24.273 10.119 -8.388 1.00 31.81 177 ASP A C 1
ATOM 1325 O O . ASP A 1 177 ? -23.317 9.514 -8.871 1.00 31.81 177 ASP A O 1
ATOM 1329 N N . SER A 1 178 ? -24.275 10.621 -7.164 1.00 42.84 178 SER A N 1
ATOM 1330 C CA . SER A 1 178 ? -23.221 10.528 -6.162 1.00 42.84 178 SER A CA 1
ATOM 1331 C C . SER A 1 178 ? -23.609 9.487 -5.116 1.00 42.84 178 SER A C 1
ATOM 1333 O O . SER A 1 178 ? -24.477 9.771 -4.294 1.00 42.84 178 SER A O 1
ATOM 1335 N N . ASP A 1 179 ? -22.944 8.330 -5.085 1.00 30.19 179 ASP A N 1
ATOM 1336 C CA . ASP A 1 179 ? -23.306 7.268 -4.139 1.00 30.19 179 ASP A CA 1
ATOM 1337 C C . ASP A 1 179 ? -22.368 7.181 -2.929 1.00 30.19 179 ASP A C 1
ATOM 1339 O O . ASP A 1 179 ? -21.195 6.807 -2.997 1.00 30.19 179 ASP A O 1
ATOM 1343 N N . ARG A 1 180 ? -22.955 7.529 -1.780 1.00 30.03 180 ARG A N 1
ATOM 1344 C CA . ARG A 1 180 ? -22.453 7.349 -0.418 1.00 30.03 180 ARG A CA 1
ATOM 1345 C C . ARG A 1 180 ? -22.863 5.952 0.065 1.00 30.03 180 ARG A C 1
ATOM 1347 O O . ARG A 1 180 ? -24.047 5.699 0.263 1.00 30.03 180 ARG A O 1
ATOM 1354 N N . ALA A 1 181 ? -21.903 5.065 0.320 1.00 27.59 181 ALA A N 1
ATOM 1355 C CA . ALA A 1 181 ? -22.184 3.728 0.846 1.00 27.59 181 ALA A CA 1
ATOM 1356 C C . ALA A 1 181 ? -22.111 3.688 2.389 1.00 27.59 181 ALA A C 1
ATOM 1358 O O . ALA A 1 181 ? -21.068 3.971 2.976 1.00 27.59 181 ALA A O 1
ATOM 1359 N N . HIS A 1 182 ? -23.217 3.315 3.041 1.00 28.78 182 HIS A N 1
ATOM 1360 C CA . HIS A 1 182 ? -23.301 2.978 4.469 1.00 28.78 182 HIS A CA 1
ATOM 1361 C C . HIS A 1 182 ? -23.388 1.448 4.626 1.00 28.78 182 HIS A C 1
ATOM 1363 O O . HIS A 1 182 ? -24.188 0.825 3.932 1.00 28.78 182 HIS A O 1
ATOM 1369 N N . TRP A 1 183 ? -22.627 0.842 5.549 1.00 34.03 183 TRP A N 1
ATOM 1370 C CA . TRP A 1 183 ? -22.642 -0.614 5.787 1.00 34.03 183 TRP A CA 1
ATOM 1371 C C . TRP A 1 183 ? -22.658 -0.973 7.281 1.00 34.03 183 TRP A C 1
ATOM 1373 O O . TRP A 1 183 ? -21.894 -0.404 8.061 1.00 34.03 183 TRP A O 1
ATOM 1383 N N . ALA A 1 184 ? -23.512 -1.946 7.652 1.00 29.50 184 ALA A N 1
ATOM 1384 C CA . ALA A 1 184 ? -23.665 -2.505 9.002 1.00 29.50 184 ALA A CA 1
ATOM 1385 C C . ALA A 1 184 ? -23.483 -4.064 9.073 1.00 29.50 184 ALA A C 1
ATOM 1387 O O . ALA A 1 184 ? -23.975 -4.781 8.213 1.00 29.50 184 ALA A O 1
ATOM 1388 N N . SER A 1 185 ? -22.749 -4.575 10.075 1.00 31.70 185 SER A N 1
ATOM 1389 C CA . SER A 1 185 ? -22.177 -5.883 10.497 1.00 31.70 185 SER A CA 1
ATOM 1390 C C . SER A 1 185 ? -21.327 -5.836 11.842 1.00 31.70 185 SER A C 1
ATOM 1392 O O . SER A 1 185 ? -20.537 -4.934 12.105 1.00 31.70 185 SER A O 1
ATOM 1394 N N . PRO A 1 186 ? -21.464 -6.778 12.791 1.00 35.69 186 PRO A N 1
ATOM 1395 C CA . PRO A 1 186 ? -20.872 -6.680 14.144 1.00 35.69 186 PRO A CA 1
ATOM 1396 C C . PRO A 1 186 ? -19.348 -6.962 14.217 1.00 35.69 186 PRO A C 1
ATOM 1398 O O . PRO A 1 186 ? -18.792 -7.571 13.311 1.00 35.69 186 PRO A O 1
ATOM 1401 N N . LEU A 1 187 ? -18.710 -6.517 15.319 1.00 35.06 187 LEU A N 1
ATOM 1402 C CA . LEU A 1 187 ? -17.263 -6.546 15.655 1.00 35.06 187 LEU A CA 1
ATOM 1403 C C . LEU A 1 187 ? -16.437 -7.637 14.931 1.00 35.06 187 LEU A C 1
ATOM 1405 O O . LEU A 1 187 ? -16.492 -8.807 15.314 1.00 35.06 187 LEU A O 1
ATOM 1409 N N . ARG A 1 188 ? -15.600 -7.247 13.958 1.00 46.44 188 ARG A N 1
ATOM 1410 C CA . ARG A 1 188 ? -14.566 -8.094 13.335 1.00 46.44 188 ARG A CA 1
ATOM 1411 C C . ARG A 1 188 ? -13.171 -7.499 13.533 1.00 46.44 188 ARG A C 1
ATOM 1413 O O . ARG A 1 188 ? -12.978 -6.288 13.583 1.00 46.44 188 ARG A O 1
ATOM 1420 N N . ARG A 1 189 ? -12.180 -8.384 13.651 1.00 37.09 189 ARG A N 1
ATOM 1421 C CA . ARG A 1 189 ? -10.764 -8.033 13.491 1.00 37.09 189 ARG A CA 1
ATOM 1422 C C . ARG A 1 189 ? -10.438 -8.031 11.992 1.00 37.09 189 ARG A C 1
ATOM 1424 O O . ARG A 1 189 ? -10.673 -9.038 11.330 1.00 37.09 189 ARG A O 1
ATOM 1431 N N . GLU A 1 190 ? -9.945 -6.923 11.457 1.00 39.12 190 GLU A N 1
ATOM 1432 C CA . GLU A 1 190 ? -9.804 -6.617 10.030 1.00 39.12 190 GLU A CA 1
ATOM 1433 C C . GLU A 1 190 ? -8.499 -5.832 9.758 1.00 39.12 190 GLU A C 1
ATOM 1435 O O . GLU A 1 190 ? -8.088 -4.999 10.564 1.00 39.12 190 GLU A O 1
ATOM 1440 N N . ARG A 1 191 ? -7.838 -6.068 8.614 1.00 35.19 191 ARG A N 1
ATOM 1441 C CA . ARG A 1 191 ? -6.694 -5.257 8.127 1.00 35.19 191 ARG A CA 1
ATOM 1442 C C . ARG A 1 191 ? -7.110 -4.473 6.883 1.00 35.19 191 ARG A C 1
ATOM 1444 O O . ARG A 1 191 ? -7.732 -5.042 5.985 1.00 35.19 191 ARG A O 1
ATOM 1451 N N . ARG A 1 192 ? -6.745 -3.189 6.805 1.00 41.25 192 ARG A N 1
ATOM 1452 C CA . ARG A 1 192 ? -6.924 -2.349 5.606 1.00 41.25 192 ARG A CA 1
ATOM 1453 C C . ARG A 1 192 ? -5.568 -2.193 4.926 1.00 41.25 192 ARG A C 1
ATOM 1455 O O . ARG A 1 192 ? -4.562 -2.051 5.603 1.00 41.25 192 ARG A O 1
ATOM 1462 N N . VAL A 1 193 ? -5.515 -2.304 3.605 1.00 44.78 193 VAL A N 1
ATOM 1463 C CA . VAL A 1 193 ? -4.248 -2.541 2.898 1.00 44.78 193 VAL A CA 1
ATOM 1464 C C . VAL A 1 193 ? -4.111 -1.680 1.675 1.00 44.78 193 VAL A C 1
ATOM 1466 O O . VAL A 1 193 ? -5.012 -1.654 0.851 1.00 44.78 193 VAL A O 1
ATOM 1469 N N . PHE A 1 194 ? -2.949 -1.068 1.516 1.00 48.53 194 PHE A N 1
ATOM 1470 C CA . PHE A 1 194 ? -2.587 -0.353 0.309 1.00 48.53 194 PHE A CA 1
ATOM 1471 C C . PHE A 1 194 ? -1.789 -1.278 -0.615 1.00 48.53 194 PHE A C 1
ATOM 1473 O O . PHE A 1 194 ? -0.744 -1.813 -0.241 1.00 48.53 194 PHE A O 1
ATOM 1480 N N . ARG A 1 195 ? -2.299 -1.493 -1.826 1.00 51.75 195 ARG A N 1
ATOM 1481 C CA . ARG A 1 195 ? -1.673 -2.285 -2.887 1.00 51.75 195 ARG A CA 1
ATOM 1482 C C . ARG A 1 195 ? -1.448 -1.391 -4.092 1.00 51.75 195 ARG A C 1
ATOM 1484 O O . ARG A 1 195 ? -2.379 -0.755 -4.561 1.00 51.75 195 ARG A O 1
ATOM 1491 N N . ARG A 1 196 ? -0.239 -1.367 -4.642 1.00 46.72 196 ARG A N 1
ATOM 1492 C CA . ARG A 1 196 ? 0.047 -0.671 -5.904 1.00 46.72 196 ARG A CA 1
ATOM 1493 C C . ARG A 1 196 ? 0.238 -1.681 -7.029 1.00 46.72 196 ARG A C 1
ATOM 1495 O O . ARG A 1 196 ? 0.907 -2.692 -6.833 1.00 46.72 196 ARG A O 1
ATOM 1502 N N . GLU A 1 197 ? -0.337 -1.396 -8.193 1.00 43.06 197 GLU A N 1
ATOM 1503 C CA . GLU A 1 197 ? -0.214 -2.193 -9.410 1.00 43.06 197 GLU A CA 1
ATOM 1504 C C . GLU A 1 197 ? 0.226 -1.348 -10.613 1.00 43.06 197 GLU A C 1
ATOM 1506 O O . GLU A 1 197 ? -0.318 -0.277 -10.886 1.00 43.06 197 GLU A O 1
ATOM 1511 N N . ARG A 1 198 ? 1.182 -1.861 -11.391 1.00 50.81 198 ARG A N 1
ATOM 1512 C CA . ARG A 1 198 ? 1.640 -1.267 -12.663 1.00 50.81 198 ARG A CA 1
ATOM 1513 C C . ARG A 1 198 ? 2.026 -2.378 -13.634 1.00 50.81 198 ARG A C 1
ATOM 1515 O O . ARG A 1 198 ? 2.455 -3.428 -13.181 1.00 50.81 198 ARG A O 1
ATOM 1522 N N . ARG A 1 199 ? 1.914 -2.147 -14.949 1.00 35.53 199 ARG A N 1
ATOM 1523 C CA . ARG A 1 199 ? 2.518 -2.995 -15.992 1.00 35.53 199 ARG A CA 1
ATOM 1524 C C . ARG A 1 199 ? 3.519 -2.181 -16.822 1.00 35.53 199 ARG A C 1
ATOM 1526 O O . ARG A 1 199 ? 3.131 -1.153 -17.375 1.00 35.53 199 ARG A O 1
ATOM 1533 N N . PHE A 1 200 ? 4.764 -2.633 -16.930 1.00 32.16 200 PHE A N 1
ATOM 1534 C CA . PHE A 1 200 ? 5.755 -2.085 -17.862 1.00 32.16 200 PHE A CA 1
ATOM 1535 C C . PHE A 1 200 ? 5.810 -2.908 -19.151 1.00 32.16 200 PHE A C 1
ATOM 1537 O O . PHE A 1 200 ? 5.580 -4.112 -19.123 1.00 32.16 200 PHE A O 1
ATOM 1544 N N . TYR A 1 201 ? 6.136 -2.246 -20.263 1.00 27.75 201 TYR A N 1
ATOM 1545 C CA . TYR A 1 201 ? 6.523 -2.891 -21.517 1.00 27.75 201 TYR A CA 1
ATOM 1546 C C . TYR A 1 201 ? 7.841 -2.270 -21.981 1.00 27.75 201 TYR A C 1
ATOM 1548 O O . TYR A 1 201 ? 7.876 -1.090 -22.351 1.00 27.75 201 TYR A O 1
ATOM 1556 N N . ARG A 1 202 ? 8.933 -3.036 -21.998 1.00 32.97 202 ARG A N 1
ATOM 1557 C CA . ARG A 1 202 ? 10.176 -2.594 -22.639 1.00 32.97 202 ARG A CA 1
ATOM 1558 C C . ARG A 1 202 ? 10.042 -2.798 -24.148 1.00 32.97 202 ARG A C 1
ATOM 1560 O O . ARG A 1 202 ? 10.032 -3.927 -24.631 1.00 32.97 202 ARG A O 1
ATOM 1567 N N . ARG A 1 203 ? 9.978 -1.712 -24.929 1.00 34.50 203 ARG A N 1
ATOM 1568 C CA . ARG A 1 203 ? 10.152 -1.799 -26.389 1.00 34.50 203 ARG A CA 1
ATOM 1569 C C . ARG A 1 203 ? 11.580 -2.285 -26.644 1.00 34.50 203 ARG A C 1
ATOM 1571 O O . ARG A 1 203 ? 12.527 -1.519 -26.486 1.00 34.50 203 ARG A O 1
ATOM 1578 N N . GLY A 1 204 ? 11.733 -3.557 -27.001 1.00 29.45 204 GLY A N 1
ATOM 1579 C CA . GLY A 1 204 ? 13.007 -4.104 -27.443 1.00 29.45 204 GLY A CA 1
ATOM 1580 C C . GLY A 1 204 ? 13.519 -3.289 -28.626 1.00 29.45 204 GLY A C 1
ATOM 1581 O O . GLY A 1 204 ? 12.952 -3.340 -29.715 1.00 29.45 204 GLY A O 1
ATOM 1582 N N . HIS A 1 205 ? 14.584 -2.519 -28.420 1.00 30.78 205 HIS A N 1
ATOM 1583 C CA . HIS A 1 205 ? 15.440 -2.131 -29.526 1.00 30.78 205 HIS A CA 1
ATOM 1584 C C . HIS A 1 205 ? 16.155 -3.406 -29.965 1.00 30.78 205 HIS A C 1
ATOM 1586 O O . HIS A 1 205 ? 17.157 -3.804 -29.374 1.00 30.78 205 HIS A O 1
ATOM 1592 N N . SER A 1 206 ? 15.618 -4.075 -30.986 1.00 34.94 206 SER A N 1
ATOM 1593 C CA . SER A 1 206 ? 16.424 -4.974 -31.800 1.00 34.94 206 SER A CA 1
ATOM 1594 C C . SER A 1 206 ? 17.574 -4.138 -32.345 1.00 34.94 206 SER A C 1
ATOM 1596 O O . SER A 1 206 ? 17.371 -3.262 -33.188 1.00 34.94 206 SER A O 1
ATOM 1598 N N . ALA A 1 207 ? 18.773 -4.364 -31.814 1.00 33.28 207 ALA A N 1
ATOM 1599 C CA . ALA A 1 207 ? 19.992 -3.942 -32.466 1.00 33.28 207 ALA A CA 1
ATOM 1600 C C . ALA A 1 207 ? 19.977 -4.582 -33.857 1.00 33.28 207 ALA A C 1
ATOM 1602 O O . ALA A 1 207 ? 20.134 -5.792 -34.007 1.00 33.28 207 ALA A O 1
ATOM 1603 N N . ARG A 1 208 ? 19.708 -3.764 -34.872 1.00 33.91 208 ARG A N 1
ATOM 1604 C CA . ARG A 1 208 ? 20.007 -4.099 -36.253 1.00 33.91 208 ARG A CA 1
ATOM 1605 C C . ARG A 1 208 ? 21.528 -4.084 -36.347 1.00 33.91 208 ARG A C 1
ATOM 1607 O O . ARG A 1 208 ? 22.128 -3.033 -36.535 1.00 33.91 208 ARG A O 1
ATOM 1614 N N . THR A 1 209 ? 22.158 -5.229 -36.121 1.00 39.94 209 THR A N 1
ATOM 1615 C CA . THR A 1 209 ? 23.520 -5.452 -36.592 1.00 39.94 209 THR A CA 1
ATOM 1616 C C . THR A 1 209 ? 23.432 -5.544 -38.109 1.00 39.94 209 THR A C 1
ATOM 1618 O O . THR A 1 209 ? 23.159 -6.602 -38.667 1.00 39.94 209 THR A O 1
ATOM 1621 N N . ASP A 1 210 ? 23.584 -4.408 -38.789 1.00 36.16 210 ASP A N 1
ATOM 1622 C CA . ASP A 1 210 ? 23.890 -4.427 -40.215 1.00 36.16 210 ASP A CA 1
ATOM 1623 C C . ASP A 1 210 ? 25.270 -5.097 -40.373 1.00 36.16 210 ASP A C 1
ATOM 1625 O O . ASP A 1 210 ? 26.246 -4.631 -39.775 1.00 36.16 210 ASP A O 1
ATOM 1629 N N . PRO A 1 211 ? 25.393 -6.209 -41.119 1.00 41.94 211 PRO A N 1
ATOM 1630 C CA . PRO A 1 211 ? 26.700 -6.752 -41.438 1.00 41.94 211 PRO A CA 1
ATOM 1631 C C . PRO A 1 211 ? 27.402 -5.798 -42.411 1.00 41.94 211 PRO A C 1
ATOM 1633 O O . PRO A 1 211 ? 26.845 -5.408 -43.439 1.00 41.94 211 PRO A O 1
ATOM 1636 N N . ALA A 1 212 ? 28.634 -5.418 -42.070 1.00 47.16 212 ALA A N 1
ATOM 1637 C CA . ALA A 1 212 ? 29.517 -4.640 -42.930 1.00 47.16 212 ALA A CA 1
ATOM 1638 C C . ALA A 1 212 ? 29.641 -5.291 -44.326 1.00 47.16 212 ALA A C 1
ATOM 1640 O O . ALA A 1 212 ? 29.698 -6.522 -44.419 1.00 47.16 212 ALA A O 1
ATOM 1641 N N . PRO A 1 213 ? 29.713 -4.508 -45.419 1.00 45.31 213 PRO A N 1
ATOM 1642 C CA . PRO A 1 213 ? 29.915 -5.068 -46.745 1.00 45.31 213 PRO A CA 1
ATOM 1643 C C . PRO A 1 213 ? 31.314 -5.687 -46.829 1.00 45.31 213 PRO A C 1
ATOM 1645 O O . PRO A 1 213 ? 32.332 -4.996 -46.790 1.00 45.31 213 PRO A O 1
ATOM 1648 N N . GLY A 1 214 ? 31.351 -7.015 -46.933 1.00 41.34 214 GLY A N 1
ATOM 1649 C CA . GLY A 1 214 ? 32.560 -7.766 -47.229 1.00 41.34 214 GLY A CA 1
ATOM 1650 C C . GLY A 1 214 ? 33.084 -7.393 -48.613 1.00 41.34 214 GLY A C 1
ATOM 1651 O O . GLY A 1 214 ? 32.441 -7.666 -49.626 1.00 41.34 214 GLY A O 1
ATOM 1652 N N . HIS A 1 215 ? 34.267 -6.787 -48.662 1.00 50.03 215 HIS A N 1
ATOM 1653 C CA . HIS A 1 215 ? 35.052 -6.730 -49.886 1.00 50.03 215 HIS A CA 1
ATOM 1654 C C . HIS A 1 215 ? 35.658 -8.115 -50.145 1.00 50.03 215 HIS A C 1
ATOM 1656 O O . HIS A 1 215 ? 36.410 -8.643 -49.327 1.00 50.03 215 HIS A O 1
ATOM 1662 N N . GLY A 1 216 ? 35.278 -8.702 -51.282 1.00 49.44 216 GLY A N 1
ATOM 1663 C CA . GLY A 1 216 ? 35.824 -9.953 -51.803 1.00 49.44 216 GLY A CA 1
ATOM 1664 C C . GLY A 1 216 ? 37.309 -9.867 -52.193 1.00 49.44 216 GLY A C 1
ATOM 1665 O O . GLY A 1 216 ? 37.928 -8.803 -52.110 1.00 49.44 216 GLY A O 1
ATOM 1666 N N . PRO A 1 217 ? 37.897 -10.998 -52.612 1.00 54.75 217 PRO A N 1
ATOM 1667 C CA . PRO A 1 217 ? 39.335 -11.217 -52.603 1.00 54.75 217 PRO A CA 1
ATOM 1668 C C . PRO A 1 217 ? 40.029 -10.536 -53.787 1.00 54.75 217 PRO A C 1
ATOM 1670 O O . PRO A 1 217 ? 39.508 -10.514 -54.901 1.00 54.75 217 PRO A O 1
ATOM 1673 N N . ARG A 1 218 ? 41.256 -10.054 -53.568 1.00 48.00 218 ARG A N 1
ATOM 1674 C CA . ARG A 1 218 ? 42.219 -9.811 -54.648 1.00 48.00 218 ARG A CA 1
ATOM 1675 C C . ARG A 1 218 ? 43.322 -10.858 -54.578 1.00 48.00 218 ARG A C 1
ATOM 1677 O O . ARG A 1 218 ? 44.197 -10.800 -53.725 1.00 48.00 218 ARG A O 1
ATOM 1684 N N . SER A 1 219 ? 43.223 -11.817 -55.486 1.00 54.62 219 SER A N 1
ATOM 1685 C CA . SER A 1 219 ? 44.342 -12.560 -56.057 1.00 54.62 219 SER A CA 1
ATOM 1686 C C . SER A 1 219 ? 45.124 -11.653 -57.014 1.00 54.62 219 SER A C 1
ATOM 1688 O O . SER A 1 219 ? 44.502 -10.960 -57.825 1.00 54.62 219 SER A O 1
ATOM 1690 N N . GLY A 1 220 ? 46.455 -11.687 -56.926 1.00 47.72 220 GLY A N 1
ATOM 1691 C CA . GLY A 1 220 ? 47.394 -10.950 -57.774 1.00 47.72 220 GLY A CA 1
ATOM 1692 C C . GLY A 1 220 ? 48.706 -10.719 -57.050 1.00 47.72 220 GLY A C 1
ATOM 1693 O O . GLY A 1 220 ? 48.750 -9.736 -56.282 1.00 47.72 220 GLY A O 1
#